Protein AF-A0A7R9KEH8-F1 (afdb_monomer_lite)

Radius of gyration: 72.9 Å; chains: 1; bounding box: 119×44×208 Å

Structure (mmCIF, N/CA/C/O backbone):
data_AF-A0A7R9KEH8-F1
#
_entry.id   AF-A0A7R9KEH8-F1
#
loop_
_atom_site.group_PDB
_atom_site.id
_atom_site.type_symbol
_atom_site.label_atom_id
_atom_site.label_alt_id
_atom_site.label_comp_id
_atom_site.label_asym_id
_atom_site.label_entity_id
_atom_site.label_seq_id
_atom_site.pdbx_PDB_ins_code
_atom_site.Cartn_x
_atom_site.Cartn_y
_atom_site.Cartn_z
_atom_site.occupancy
_atom_site.B_iso_or_equiv
_atom_site.auth_seq_id
_atom_site.auth_comp_id
_atom_site.auth_asym_id
_atom_site.auth_atom_id
_atom_site.pdbx_PDB_model_num
ATOM 1 N N . MET A 1 1 ? 4.387 29.003 -40.731 1.00 44.47 1 MET A N 1
ATOM 2 C CA . MET A 1 1 ? 5.560 28.738 -41.601 1.00 44.47 1 MET A CA 1
ATOM 3 C C . MET A 1 1 ? 6.906 29.057 -40.941 1.00 44.47 1 MET A C 1
ATOM 5 O O . MET A 1 1 ? 7.895 28.490 -41.376 1.00 44.47 1 MET A O 1
ATOM 9 N N . SER A 1 2 ? 6.964 29.874 -39.878 1.00 50.28 2 SER A N 1
ATOM 10 C CA . SER A 1 2 ? 8.230 30.236 -39.211 1.00 50.28 2 SER A CA 1
ATOM 11 C C . SER A 1 2 ? 8.848 29.124 -38.343 1.00 50.28 2 SER A C 1
ATOM 13 O O . SER A 1 2 ? 10.069 29.033 -38.265 1.00 50.28 2 SER A O 1
ATOM 15 N N . ASP A 1 3 ? 8.043 28.238 -37.743 1.00 49.81 3 ASP A N 1
ATOM 16 C CA . ASP A 1 3 ? 8.573 27.201 -36.834 1.00 49.81 3 ASP A CA 1
ATOM 17 C C . ASP A 1 3 ? 9.181 25.990 -37.553 1.00 49.81 3 ASP A C 1
ATOM 19 O O . ASP A 1 3 ? 10.083 25.348 -37.026 1.00 49.81 3 ASP A O 1
ATOM 23 N N . LYS A 1 4 ? 8.776 25.721 -38.804 1.00 48.00 4 LYS A N 1
ATOM 24 C CA . LYS A 1 4 ? 9.439 24.708 -39.648 1.00 48.00 4 LYS A CA 1
ATOM 25 C C . LYS A 1 4 ? 10.802 25.173 -40.174 1.00 48.00 4 LYS A C 1
ATOM 27 O O . LYS A 1 4 ? 11.625 24.328 -40.499 1.00 48.00 4 LYS A O 1
ATOM 32 N N . LEU A 1 5 ? 11.052 26.486 -40.231 1.00 44.12 5 LEU A N 1
ATOM 33 C CA . LEU A 1 5 ? 12.341 27.044 -40.659 1.00 44.12 5 LEU A CA 1
ATOM 34 C C . LEU A 1 5 ? 13.365 27.081 -39.509 1.00 44.12 5 LEU A C 1
ATOM 36 O O . LEU A 1 5 ? 14.556 26.917 -39.745 1.00 44.12 5 LEU A O 1
ATOM 40 N N . LYS A 1 6 ? 12.907 27.209 -38.254 1.00 46.56 6 LYS A N 1
ATOM 41 C CA . LYS A 1 6 ? 13.762 27.096 -37.056 1.00 46.56 6 LYS A CA 1
ATOM 42 C C . LYS A 1 6 ? 14.234 25.672 -36.758 1.00 46.56 6 LYS A C 1
ATOM 44 O O . LYS A 1 6 ? 15.232 25.510 -36.071 1.00 46.56 6 LYS A O 1
ATOM 49 N N . LEU A 1 7 ? 13.568 24.655 -37.304 1.00 47.41 7 LEU A N 1
ATOM 50 C CA . LEU A 1 7 ? 14.011 23.263 -37.192 1.00 47.41 7 LEU A CA 1
ATOM 51 C C . LEU A 1 7 ? 15.212 22.940 -38.108 1.00 47.41 7 LEU A C 1
ATOM 53 O O . LEU A 1 7 ? 15.803 21.874 -37.972 1.00 47.41 7 LEU A O 1
ATOM 57 N N . LEU A 1 8 ? 15.569 23.841 -39.038 1.00 47.72 8 LEU A N 1
ATOM 58 C CA . LEU A 1 8 ? 16.677 23.649 -39.983 1.00 47.72 8 LEU A CA 1
ATOM 59 C C . LEU A 1 8 ? 17.970 24.386 -39.606 1.00 47.72 8 LEU A C 1
ATOM 61 O O . LEU A 1 8 ? 19.007 24.107 -40.198 1.00 47.72 8 LEU A O 1
ATOM 65 N N . GLN A 1 9 ? 17.936 25.290 -38.624 1.00 51.53 9 GLN A N 1
ATOM 66 C CA . GLN A 1 9 ? 19.147 25.814 -37.990 1.00 51.53 9 GLN A CA 1
ATOM 67 C C . GLN A 1 9 ? 19.371 25.058 -36.685 1.00 51.53 9 GLN A C 1
ATOM 69 O O . GLN A 1 9 ? 19.174 25.578 -35.590 1.00 51.53 9 GLN A O 1
ATOM 74 N N . LEU A 1 10 ? 19.761 23.790 -36.814 1.00 57.22 10 LEU A N 1
ATOM 75 C CA . LEU A 1 10 ? 20.506 23.137 -35.747 1.00 57.22 10 LEU A CA 1
ATOM 76 C C . LEU A 1 10 ? 21.724 24.021 -35.470 1.00 57.22 10 LEU A C 1
ATOM 78 O O . LEU A 1 10 ? 22.546 24.213 -36.360 1.00 57.22 10 LEU A O 1
ATOM 82 N N . ASN A 1 11 ? 21.788 24.611 -34.276 1.00 72.88 11 ASN A N 1
ATOM 83 C CA . ASN A 1 11 ? 22.935 25.404 -33.848 1.00 72.88 11 ASN A CA 1
ATOM 84 C C . ASN A 1 11 ? 24.196 24.543 -34.042 1.00 72.88 11 ASN A C 1
ATOM 86 O O . ASN A 1 11 ? 24.169 23.365 -33.675 1.00 72.88 11 ASN A O 1
ATOM 90 N N . ASP A 1 12 ? 25.265 25.077 -34.633 1.00 72.38 12 ASP A N 1
ATOM 91 C CA . ASP A 1 12 ? 26.455 24.281 -34.989 1.00 72.38 12 ASP A CA 1
ATOM 92 C C . ASP A 1 12 ? 27.022 23.518 -33.778 1.00 72.38 12 ASP A C 1
ATOM 94 O O . ASP A 1 12 ? 27.476 22.379 -33.903 1.00 72.38 12 ASP A O 1
ATOM 98 N N . ASP A 1 13 ? 26.872 24.081 -32.578 1.00 75.19 13 ASP A N 1
ATOM 99 C CA . ASP A 1 13 ? 27.212 23.451 -31.298 1.00 75.19 13 ASP A CA 1
ATOM 100 C C . ASP A 1 13 ? 26.400 22.180 -31.009 1.00 75.19 13 ASP A C 1
ATOM 102 O O . ASP A 1 13 ? 26.905 21.203 -30.457 1.00 75.19 13 ASP A O 1
ATOM 106 N N . GLU A 1 14 ? 25.123 22.162 -31.383 1.00 76.62 14 GLU A N 1
ATOM 107 C CA . GLU A 1 14 ? 24.232 21.018 -31.216 1.00 76.62 14 GLU A CA 1
ATOM 108 C C . GLU A 1 14 ? 24.551 19.903 -32.217 1.00 76.62 14 GLU A C 1
ATOM 110 O O . GLU A 1 14 ? 24.418 18.716 -31.899 1.00 76.62 14 GLU A O 1
ATOM 115 N N . VAL A 1 15 ? 24.996 20.275 -33.420 1.00 72.50 15 VAL A N 1
ATOM 116 C CA . VAL A 1 15 ? 25.510 19.337 -34.426 1.00 72.50 15 VAL A CA 1
ATOM 117 C C . VAL A 1 15 ? 26.839 18.754 -33.957 1.00 72.50 15 VAL A C 1
ATOM 119 O O . VAL A 1 15 ? 27.012 17.535 -33.973 1.00 72.50 15 VAL A O 1
ATOM 122 N N . MET A 1 16 ? 27.749 19.600 -33.470 1.00 70.06 16 MET A N 1
ATOM 123 C CA . MET A 1 16 ? 29.051 19.196 -32.942 1.00 70.06 16 MET A CA 1
ATOM 124 C C . MET A 1 16 ? 28.902 18.280 -31.725 1.00 70.06 16 MET A C 1
ATOM 126 O O . MET A 1 16 ? 29.531 17.226 -31.665 1.00 70.06 16 MET A O 1
ATOM 130 N N . ARG A 1 17 ? 27.996 18.604 -30.798 1.00 74.06 17 ARG A N 1
ATOM 131 C CA . ARG A 1 17 ? 27.699 17.773 -29.626 1.00 74.06 17 ARG A CA 1
ATOM 132 C C . ARG A 1 17 ? 27.106 16.418 -30.010 1.00 74.06 17 ARG A C 1
ATOM 134 O O . ARG A 1 17 ? 27.513 15.407 -29.442 1.00 74.06 17 ARG A O 1
ATOM 141 N N . ARG A 1 18 ? 26.172 16.370 -30.972 1.00 71.38 18 ARG A N 1
ATOM 142 C CA . ARG A 1 18 ? 25.626 15.096 -31.482 1.00 71.38 18 ARG A CA 1
ATOM 143 C C . ARG A 1 18 ? 26.707 14.253 -32.166 1.00 71.38 18 ARG A C 1
ATOM 145 O O . ARG A 1 18 ? 26.769 13.058 -31.899 1.00 71.38 18 ARG A O 1
ATOM 152 N N . LYS A 1 19 ? 27.581 14.863 -32.978 1.00 68.69 19 LYS A N 1
ATOM 153 C CA . LYS A 1 19 ? 28.721 14.176 -33.614 1.00 68.69 19 LYS A CA 1
ATOM 154 C C . LYS A 1 19 ? 29.695 13.601 -32.581 1.00 68.69 19 LYS A C 1
ATOM 156 O O . LYS A 1 19 ? 30.078 12.441 -32.689 1.00 68.69 19 LYS A O 1
ATOM 161 N N . LEU A 1 20 ? 30.044 14.376 -31.555 1.00 70.62 20 LEU A N 1
ATOM 162 C CA . LEU A 1 20 ? 30.944 13.937 -30.486 1.00 70.62 20 LEU A CA 1
ATOM 163 C C . LEU A 1 20 ? 30.350 12.779 -29.663 1.00 70.62 20 LEU A C 1
ATOM 165 O O . LEU A 1 20 ? 31.059 11.846 -29.309 1.00 70.62 20 LEU A O 1
ATOM 169 N N . LEU A 1 21 ? 29.043 12.814 -29.382 1.00 68.56 21 LEU A N 1
ATOM 170 C CA . LEU A 1 21 ? 28.355 11.769 -28.613 1.00 68.56 21 LEU A CA 1
ATOM 171 C C . LEU A 1 21 ? 28.210 10.445 -29.373 1.00 68.56 21 LEU A C 1
ATOM 173 O O . LEU A 1 21 ? 28.230 9.390 -28.745 1.00 68.56 21 LEU A O 1
ATOM 177 N N . LEU A 1 22 ? 28.041 10.494 -30.697 1.00 66.94 22 LEU A N 1
ATOM 178 C CA . LEU A 1 22 ? 27.916 9.296 -31.532 1.00 66.94 22 LEU A CA 1
ATOM 179 C C . LEU A 1 22 ? 29.270 8.620 -31.784 1.00 66.94 22 LEU A C 1
ATOM 181 O O . LEU A 1 22 ? 29.356 7.397 -31.725 1.00 66.94 22 LEU A O 1
ATOM 185 N N . ASP A 1 23 ? 30.313 9.414 -32.041 1.00 63.94 23 ASP A N 1
ATOM 186 C CA . ASP A 1 23 ? 31.601 8.924 -32.555 1.00 63.94 23 ASP A CA 1
ATOM 187 C C . ASP A 1 23 ? 32.739 8.973 -31.510 1.00 63.94 23 ASP A C 1
ATOM 189 O O . ASP A 1 23 ? 33.862 8.550 -31.776 1.00 63.94 23 ASP A O 1
ATOM 193 N N . GLY A 1 24 ? 32.480 9.520 -30.314 1.00 63.53 24 GLY A N 1
ATOM 194 C CA . GLY A 1 24 ? 33.440 9.688 -29.211 1.00 63.53 24 GLY A CA 1
ATOM 195 C C . GLY A 1 24 ? 34.501 10.773 -29.448 1.00 63.53 24 GLY A C 1
ATOM 196 O O . GLY A 1 24 ? 34.779 11.559 -28.547 1.00 63.53 24 GLY A O 1
ATOM 197 N N . ASP A 1 25 ? 35.045 10.847 -30.667 1.00 59.75 25 ASP A N 1
ATOM 198 C CA . ASP A 1 25 ? 36.067 11.808 -31.122 1.00 59.75 25 ASP A CA 1
ATOM 199 C C . ASP A 1 25 ? 35.515 12.814 -32.162 1.00 59.75 25 ASP A C 1
ATOM 201 O O . ASP A 1 25 ? 36.213 13.704 -32.634 1.00 59.75 25 ASP A O 1
ATOM 205 N N . GLY A 1 26 ? 34.240 12.684 -32.561 1.00 59.22 26 GLY A N 1
ATOM 206 C CA . GLY A 1 26 ? 33.510 13.635 -33.421 1.00 59.22 26 GLY A CA 1
ATOM 207 C C . GLY A 1 26 ? 34.001 13.792 -34.871 1.00 59.22 26 GLY A C 1
ATOM 208 O O . GLY A 1 26 ? 33.363 14.511 -35.643 1.00 59.22 26 GLY A O 1
ATOM 209 N N . VAL A 1 27 ? 35.104 13.134 -35.247 1.00 60.22 27 VAL A N 1
ATOM 210 C CA . VAL A 1 27 ? 35.790 13.283 -36.546 1.00 60.22 27 VAL A CA 1
ATOM 211 C C . VAL A 1 27 ? 36.024 11.932 -37.249 1.00 60.22 27 VAL A C 1
ATOM 213 O O . VAL A 1 27 ? 36.478 11.915 -38.389 1.00 60.22 27 VAL A O 1
ATOM 216 N N . GLY A 1 28 ? 35.712 10.790 -36.629 1.00 73.56 28 GLY A N 1
ATOM 217 C CA . GLY A 1 28 ? 36.073 9.457 -37.134 1.00 73.56 28 GLY A CA 1
ATOM 218 C C . GLY A 1 28 ? 35.430 9.111 -38.478 1.00 73.56 28 GLY A C 1
ATOM 219 O O . GLY A 1 28 ? 36.130 8.845 -39.463 1.00 73.56 28 GLY A O 1
ATOM 220 N N . ASP A 1 29 ? 34.104 9.169 -38.537 1.00 75.75 29 ASP A N 1
ATOM 221 C CA . ASP A 1 29 ? 33.330 8.813 -39.726 1.00 75.75 29 ASP A CA 1
ATOM 222 C C . ASP A 1 29 ? 33.441 9.871 -40.839 1.00 75.75 29 ASP A C 1
ATOM 224 O O . ASP A 1 29 ? 33.606 9.524 -42.010 1.00 75.75 29 ASP A O 1
ATOM 228 N N . ASP A 1 30 ? 33.460 11.160 -40.484 1.00 79.75 30 ASP A N 1
ATOM 229 C CA . ASP A 1 30 ? 33.650 12.280 -41.424 1.00 79.75 30 ASP A CA 1
ATOM 230 C C . ASP A 1 30 ? 35.039 12.235 -42.088 1.00 79.75 30 ASP A C 1
ATOM 232 O O . ASP A 1 30 ? 35.187 12.382 -43.307 1.00 79.75 30 ASP A O 1
ATOM 236 N N . ARG A 1 31 ? 36.075 11.910 -41.304 1.00 82.31 31 ARG A N 1
ATOM 237 C CA . ARG A 1 31 ? 37.429 11.666 -41.808 1.00 82.31 31 ARG A CA 1
ATOM 238 C C . ARG A 1 31 ? 37.480 10.432 -42.699 1.00 82.31 31 ARG A C 1
ATOM 240 O O . ARG A 1 31 ? 38.138 10.487 -43.738 1.00 82.31 31 ARG A O 1
ATOM 247 N N . ARG A 1 32 ? 36.803 9.337 -42.332 1.00 83.38 32 ARG A N 1
ATOM 248 C CA . ARG A 1 32 ? 36.765 8.108 -43.144 1.00 83.38 32 ARG A CA 1
ATOM 249 C C . ARG A 1 32 ? 36.102 8.361 -44.499 1.00 83.38 32 ARG A C 1
ATOM 251 O O . ARG A 1 32 ? 36.676 7.987 -45.520 1.00 83.38 32 ARG A O 1
ATOM 258 N N . LEU A 1 33 ? 34.976 9.077 -44.525 1.00 85.88 33 LEU A N 1
ATOM 259 C CA . LEU A 1 33 ? 34.298 9.493 -45.758 1.00 85.88 33 LEU A CA 1
ATOM 260 C C . LEU A 1 33 ? 35.167 10.428 -46.606 1.00 85.88 33 LEU A C 1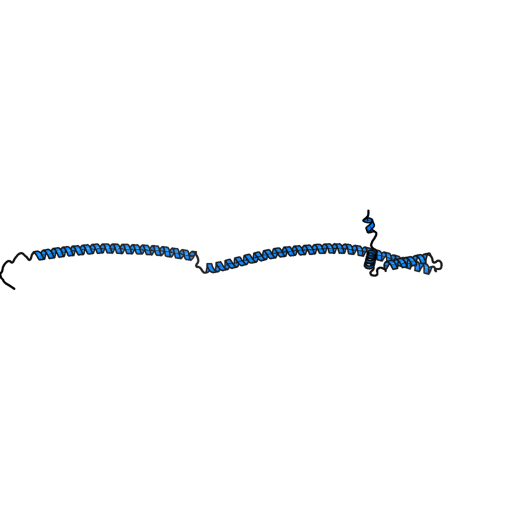
ATOM 262 O O . LEU A 1 33 ? 35.305 10.223 -47.810 1.00 85.88 33 LEU A O 1
ATOM 266 N N . THR A 1 34 ? 35.822 11.407 -45.979 1.00 88.31 34 THR A N 1
ATOM 267 C CA . THR A 1 34 ? 36.727 12.334 -46.674 1.00 88.31 34 THR A CA 1
ATOM 268 C C . THR A 1 34 ? 37.922 11.605 -47.299 1.00 88.31 34 THR A C 1
ATOM 270 O O . THR A 1 34 ? 38.336 11.928 -48.414 1.00 88.31 34 THR A O 1
ATOM 273 N N . ILE A 1 35 ? 38.489 10.613 -46.606 1.00 87.06 35 ILE A N 1
ATOM 274 C CA . ILE A 1 35 ? 39.591 9.789 -47.123 1.00 87.06 35 ILE A CA 1
ATOM 275 C C . ILE A 1 35 ? 39.110 8.902 -48.275 1.00 87.06 35 ILE A C 1
ATOM 277 O O . ILE A 1 35 ? 39.770 8.877 -49.314 1.00 87.06 35 ILE A O 1
ATOM 281 N N . GLY A 1 36 ? 37.965 8.229 -48.126 1.00 87.50 36 GLY A N 1
ATOM 282 C CA . GLY A 1 36 ? 37.380 7.399 -49.183 1.00 87.50 36 GLY A CA 1
ATOM 283 C C . GLY A 1 36 ? 37.078 8.203 -50.450 1.00 87.50 36 GLY A C 1
ATOM 284 O O . GLY A 1 36 ? 37.430 7.783 -51.549 1.00 87.50 36 GLY A O 1
ATOM 285 N N . LEU A 1 37 ? 36.539 9.417 -50.304 1.00 89.44 37 LEU A N 1
ATOM 286 C CA . LEU A 1 37 ? 36.261 10.319 -51.424 1.00 89.44 37 LEU A CA 1
ATOM 287 C C . LEU A 1 37 ? 37.544 10.776 -52.135 1.00 89.44 37 LEU A C 1
ATOM 289 O O . LEU A 1 37 ? 37.602 10.781 -53.363 1.00 89.44 37 LEU A O 1
ATOM 293 N N . LYS A 1 38 ? 38.609 11.094 -51.386 1.00 89.44 38 LYS A N 1
ATOM 294 C CA . LYS A 1 38 ? 39.926 11.408 -51.970 1.00 89.44 38 LYS A CA 1
ATOM 295 C C . LYS A 1 38 ? 40.537 10.209 -52.704 1.00 89.44 38 LYS A C 1
ATOM 297 O O . LYS A 1 38 ? 41.119 10.395 -53.769 1.00 89.44 38 LYS A O 1
ATOM 302 N N . GLN A 1 39 ? 40.409 8.999 -52.154 1.00 87.88 39 GLN A N 1
ATOM 303 C CA . GLN A 1 39 ? 40.883 7.763 -52.790 1.00 87.88 39 GLN A CA 1
ATOM 304 C C . GLN A 1 39 ? 40.114 7.460 -54.078 1.00 87.88 39 GLN A C 1
ATOM 306 O O . GLN A 1 39 ? 40.736 7.140 -55.086 1.00 87.88 39 GLN A O 1
ATOM 311 N N . PHE A 1 40 ? 38.794 7.643 -54.070 1.00 89.06 40 PHE A N 1
ATOM 312 C CA . PHE A 1 40 ? 37.946 7.489 -55.248 1.00 89.06 40 PHE A CA 1
ATOM 313 C C . PHE A 1 40 ? 38.309 8.481 -56.358 1.00 89.06 40 PHE A C 1
ATOM 315 O O . PHE A 1 40 ? 38.541 8.075 -57.492 1.00 89.06 40 PHE A O 1
ATOM 322 N N . ILE A 1 41 ? 38.439 9.772 -56.032 1.00 89.69 41 ILE A N 1
ATOM 323 C CA . ILE A 1 41 ? 38.845 10.797 -57.007 1.00 89.69 41 ILE A CA 1
ATOM 324 C C . ILE A 1 41 ? 40.224 10.474 -57.592 1.00 89.69 41 ILE A C 1
ATOM 326 O O . ILE A 1 41 ? 40.414 10.582 -58.800 1.00 89.69 41 ILE A O 1
ATOM 330 N N . LYS A 1 42 ? 41.179 10.046 -56.756 1.00 88.31 42 LYS A N 1
ATOM 331 C CA . LYS A 1 42 ? 42.511 9.643 -57.218 1.00 88.31 42 LYS A CA 1
ATOM 332 C C . LYS A 1 42 ? 42.433 8.448 -58.173 1.00 88.31 42 LYS A C 1
ATOM 334 O O . LYS A 1 42 ? 43.046 8.495 -59.231 1.00 88.31 42 LYS A O 1
ATOM 339 N N . TRP A 1 43 ? 41.662 7.419 -57.831 1.00 86.44 43 TRP A N 1
ATOM 340 C CA . TRP A 1 43 ? 41.476 6.236 -58.675 1.00 86.44 43 TRP A CA 1
ATOM 341 C C . TRP A 1 43 ? 40.867 6.580 -60.045 1.00 86.44 43 TRP A C 1
ATOM 343 O O . TRP A 1 43 ? 41.293 6.034 -61.054 1.00 86.44 43 TRP A O 1
ATOM 353 N N . CYS A 1 44 ? 39.944 7.547 -60.104 1.00 86.44 44 CYS A N 1
ATOM 354 C CA . CYS A 1 44 ? 39.343 8.012 -61.360 1.00 86.44 44 CYS A CA 1
ATOM 355 C C . CYS A 1 44 ? 40.276 8.862 -62.243 1.00 86.44 44 CYS A C 1
ATOM 357 O O . CYS A 1 44 ? 40.037 8.959 -63.441 1.00 86.44 44 CYS A O 1
ATOM 359 N N . LEU A 1 45 ? 41.276 9.531 -61.658 1.00 86.00 45 LEU A N 1
ATOM 360 C CA . LEU A 1 45 ? 42.135 10.507 -62.349 1.00 86.00 45 LEU A CA 1
ATOM 361 C C . LEU A 1 45 ? 43.556 9.996 -62.629 1.00 86.00 45 LEU A C 1
ATOM 363 O O . LEU A 1 45 ? 44.364 10.741 -63.180 1.00 86.00 45 LEU A O 1
ATOM 367 N N . THR A 1 46 ? 43.891 8.772 -62.216 1.00 79.50 46 THR A N 1
ATOM 368 C CA . THR A 1 46 ? 45.240 8.218 -62.393 1.00 79.50 46 THR A CA 1
ATOM 369 C C . THR A 1 46 ? 45.255 7.232 -63.561 1.00 79.50 46 THR A C 1
ATOM 371 O O . THR A 1 46 ? 44.751 6.117 -63.446 1.00 79.50 46 THR A O 1
ATOM 374 N N . ASP A 1 47 ? 45.857 7.636 -64.682 1.00 69.62 47 ASP A N 1
ATOM 375 C CA . ASP A 1 47 ? 45.923 6.819 -65.905 1.00 69.62 47 ASP A CA 1
ATOM 376 C C . ASP A 1 47 ? 47.139 5.870 -65.954 1.00 69.62 47 ASP A C 1
ATOM 378 O O . ASP A 1 47 ? 47.079 4.842 -66.635 1.00 69.62 47 ASP A O 1
ATOM 382 N N . ASP A 1 48 ? 48.188 6.151 -65.169 1.00 64.75 48 ASP A N 1
ATOM 383 C CA . ASP A 1 48 ? 49.497 5.467 -65.196 1.00 64.75 48 ASP A CA 1
ATOM 384 C C . ASP A 1 48 ? 49.652 4.298 -64.190 1.00 64.75 48 ASP A C 1
ATOM 386 O O . ASP A 1 48 ? 50.755 3.795 -63.982 1.00 64.75 48 ASP A O 1
ATOM 390 N N . GLU A 1 49 ? 48.572 3.834 -63.547 1.00 76.44 49 GLU A N 1
ATOM 391 C CA . GLU A 1 49 ? 48.636 2.693 -62.612 1.00 76.44 49 GLU A CA 1
ATOM 392 C C . GLU A 1 49 ? 48.662 1.343 -63.344 1.00 76.44 49 GLU A C 1
ATOM 394 O O . GLU A 1 49 ? 47.920 1.123 -64.318 1.00 76.44 49 GLU A O 1
ATOM 399 N N . THR A 1 50 ? 49.466 0.407 -62.821 1.00 82.19 50 THR A N 1
ATOM 400 C CA . THR A 1 50 ? 49.465 -0.984 -63.291 1.00 82.19 50 THR A CA 1
ATOM 401 C C . THR A 1 50 ? 48.090 -1.634 -63.052 1.00 82.19 50 THR A C 1
ATOM 403 O O . THR A 1 50 ? 47.359 -1.228 -62.142 1.00 82.19 50 THR A O 1
ATOM 406 N N . PRO A 1 51 ? 47.691 -2.643 -63.853 1.00 81.12 51 PRO A N 1
ATOM 407 C CA . PRO A 1 51 ? 46.387 -3.293 -63.702 1.00 81.12 51 PRO A CA 1
ATOM 408 C C . PRO A 1 51 ? 46.132 -3.833 -62.285 1.00 81.12 51 PRO A C 1
ATOM 410 O O . PRO A 1 51 ? 45.034 -3.667 -61.756 1.00 81.12 51 PRO A O 1
ATOM 413 N N . ASP A 1 52 ? 47.157 -4.403 -61.648 1.00 83.69 52 ASP A N 1
ATOM 414 C CA . ASP A 1 52 ? 47.064 -4.977 -60.301 1.00 83.69 52 ASP A CA 1
ATOM 415 C C . ASP A 1 52 ? 46.889 -3.896 -59.218 1.00 83.69 52 ASP A C 1
ATOM 417 O O . ASP A 1 52 ? 46.104 -4.062 -58.281 1.00 83.69 52 ASP A O 1
ATOM 421 N N . GLU A 1 53 ? 47.560 -2.748 -59.361 1.00 85.31 53 GLU A N 1
ATOM 422 C CA . GLU A 1 53 ? 47.419 -1.612 -58.439 1.00 85.31 53 GLU A CA 1
ATOM 423 C C . GLU A 1 53 ? 46.021 -0.990 -58.509 1.00 85.31 53 GLU A C 1
ATOM 425 O O . GLU A 1 53 ? 45.444 -0.663 -57.467 1.00 85.31 53 GLU A O 1
ATOM 430 N N . ARG A 1 54 ? 45.433 -0.897 -59.710 1.00 83.88 54 ARG A N 1
ATOM 431 C CA . ARG A 1 54 ? 44.060 -0.397 -59.876 1.00 83.88 54 ARG A CA 1
ATOM 432 C C . ARG A 1 54 ? 43.031 -1.290 -59.197 1.00 83.88 54 ARG A C 1
ATOM 434 O O . ARG A 1 54 ? 42.101 -0.763 -58.584 1.00 83.88 54 ARG A O 1
ATOM 441 N N . VAL A 1 55 ? 43.182 -2.614 -59.300 1.00 87.06 55 VAL A N 1
ATOM 4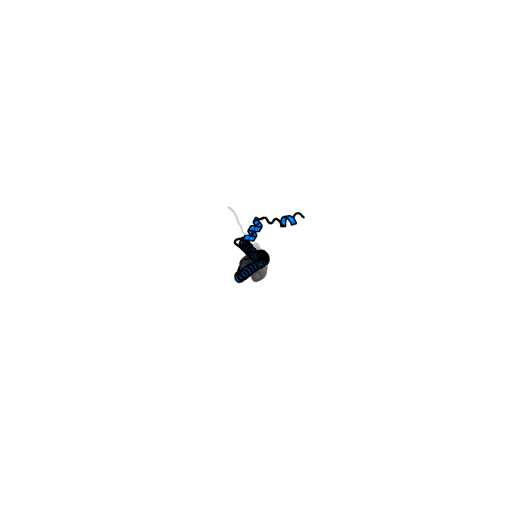42 C CA . VAL A 1 55 ? 42.290 -3.585 -58.641 1.00 87.06 55 VAL A CA 1
ATOM 443 C C . VAL A 1 55 ? 42.421 -3.477 -57.123 1.00 87.06 55 VAL A C 1
ATOM 445 O O . VAL A 1 55 ? 41.415 -3.344 -56.429 1.00 87.06 55 VAL A O 1
ATOM 448 N N . LEU A 1 56 ? 43.649 -3.415 -56.603 1.00 87.94 56 LEU A N 1
ATOM 449 C CA . LEU A 1 56 ? 43.892 -3.255 -55.169 1.00 87.94 56 LEU A CA 1
ATOM 450 C C . LEU A 1 56 ? 43.314 -1.937 -54.619 1.00 87.94 56 LEU A C 1
ATOM 452 O O . LEU A 1 56 ? 42.783 -1.894 -53.507 1.00 87.94 56 LEU A O 1
ATOM 456 N N . ASN A 1 57 ? 43.418 -0.842 -55.375 1.00 86.38 57 ASN A N 1
ATOM 457 C CA . ASN A 1 57 ? 42.844 0.450 -54.995 1.00 86.38 57 ASN A CA 1
ATOM 458 C C . ASN A 1 57 ? 41.308 0.424 -55.019 1.00 86.38 57 ASN A C 1
ATOM 460 O O . ASN A 1 57 ? 40.677 0.966 -54.110 1.00 86.38 57 ASN A O 1
ATOM 464 N N . TYR A 1 58 ? 40.711 -0.260 -55.997 1.00 88.81 58 TYR A N 1
ATOM 465 C CA . TYR A 1 58 ? 39.267 -0.477 -56.062 1.00 88.81 58 TYR A CA 1
ATOM 466 C C . TYR A 1 58 ? 38.746 -1.284 -54.859 1.00 88.81 58 TYR A C 1
ATOM 468 O O . TYR A 1 58 ? 37.784 -0.871 -54.209 1.00 88.81 58 TYR A O 1
ATOM 476 N N . GLU A 1 59 ? 39.417 -2.379 -54.489 1.00 90.31 59 GLU A N 1
ATOM 477 C CA . GLU A 1 59 ? 39.058 -3.179 -53.308 1.00 90.31 59 GLU A CA 1
ATOM 478 C C . GLU A 1 59 ? 39.148 -2.371 -52.006 1.00 90.31 59 GLU A C 1
ATOM 480 O O . GLU A 1 59 ? 38.275 -2.476 -51.141 1.00 90.31 59 GLU A O 1
ATOM 485 N N . LYS A 1 60 ? 40.164 -1.507 -51.872 1.00 89.06 60 LYS A N 1
ATOM 486 C CA . LYS A 1 60 ? 40.282 -0.592 -50.724 1.00 89.06 60 LYS A CA 1
ATOM 487 C C . LYS A 1 60 ? 39.108 0.381 -50.650 1.00 89.06 60 LYS A C 1
ATOM 489 O O . LYS A 1 60 ? 38.563 0.575 -49.564 1.00 89.06 60 LYS A O 1
ATOM 494 N N . ILE A 1 61 ? 38.691 0.960 -51.778 1.00 89.38 61 ILE A N 1
ATOM 495 C CA . ILE A 1 61 ? 37.524 1.853 -51.829 1.00 89.38 61 ILE A CA 1
ATOM 496 C C . ILE A 1 61 ? 36.266 1.092 -51.392 1.00 89.38 61 ILE A C 1
ATOM 498 O O . ILE A 1 61 ? 35.541 1.567 -50.514 1.00 89.38 61 ILE A O 1
ATOM 502 N N . LEU A 1 62 ? 36.047 -0.117 -51.915 1.00 91.25 62 LEU A N 1
ATOM 503 C CA . LEU A 1 62 ? 34.901 -0.952 -51.548 1.00 91.25 62 LEU A CA 1
ATOM 504 C C . LEU A 1 62 ? 34.888 -1.305 -50.051 1.00 91.25 62 LEU A C 1
ATOM 506 O O . LEU A 1 62 ? 33.840 -1.250 -49.401 1.00 91.25 62 LEU A O 1
ATOM 510 N N . LEU A 1 63 ? 36.056 -1.606 -49.478 1.00 90.38 63 LEU A N 1
ATOM 511 C CA . LEU A 1 63 ? 36.199 -1.871 -48.049 1.00 90.38 63 LEU A CA 1
ATOM 512 C C . LEU A 1 63 ? 35.857 -0.635 -47.207 1.00 90.38 63 LEU A C 1
ATOM 514 O O . LEU A 1 63 ? 35.132 -0.751 -46.219 1.00 90.38 63 LEU A O 1
ATOM 518 N N . THR A 1 64 ? 36.340 0.551 -47.596 1.00 87.81 64 THR A N 1
ATOM 519 C CA . THR A 1 64 ? 36.015 1.795 -46.875 1.00 87.81 64 THR A CA 1
ATOM 520 C C . THR A 1 64 ? 34.524 2.123 -46.932 1.00 87.81 64 THR A C 1
ATOM 522 O O . THR A 1 64 ? 33.962 2.541 -45.920 1.00 87.81 64 THR A O 1
ATOM 525 N N . LEU A 1 65 ? 33.864 1.870 -48.068 1.00 88.88 65 LEU A N 1
ATOM 526 C CA . LEU A 1 65 ? 32.419 2.037 -48.213 1.00 88.88 65 LEU A CA 1
ATOM 527 C C . LEU A 1 65 ? 31.653 1.071 -47.298 1.00 88.88 65 LEU A C 1
ATOM 529 O O . LEU A 1 65 ? 30.804 1.510 -46.526 1.00 88.88 65 LEU A O 1
ATOM 533 N N . SER A 1 66 ? 32.035 -0.210 -47.294 1.00 90.81 66 SER A N 1
ATOM 534 C CA . SER A 1 66 ? 31.423 -1.238 -46.437 1.00 90.81 66 SER A CA 1
ATOM 535 C C . SER A 1 66 ? 31.543 -0.896 -44.943 1.00 90.81 66 SER A C 1
ATOM 537 O O . SER A 1 66 ? 30.615 -1.099 -44.161 1.00 90.81 66 SER A O 1
ATOM 539 N N . GLN A 1 67 ? 32.679 -0.329 -44.522 1.00 87.56 67 GLN A N 1
ATOM 540 C CA . GLN A 1 67 ? 32.873 0.141 -43.145 1.00 87.56 67 GLN A CA 1
ATOM 541 C C . GLN A 1 67 ? 31.968 1.332 -42.799 1.00 87.56 67 GLN A C 1
ATOM 543 O O . GLN A 1 67 ? 31.463 1.413 -41.678 1.00 87.56 67 GLN A O 1
ATOM 548 N N . CYS A 1 68 ? 31.742 2.249 -43.745 1.00 87.19 68 CYS A N 1
ATOM 549 C CA . CYS A 1 68 ? 30.806 3.360 -43.566 1.00 87.19 68 CYS A CA 1
ATOM 550 C C . CYS A 1 68 ? 29.356 2.883 -43.439 1.00 87.19 68 CYS A C 1
ATOM 552 O O . CYS A 1 68 ? 28.657 3.330 -42.530 1.00 87.19 68 CYS A O 1
ATOM 554 N N . GLU A 1 69 ? 28.927 1.941 -44.278 1.00 89.25 69 GLU A N 1
ATOM 555 C CA . GLU A 1 69 ? 27.591 1.335 -44.200 1.00 89.25 69 GLU A CA 1
ATOM 556 C C . GLU A 1 69 ? 27.360 0.628 -42.857 1.00 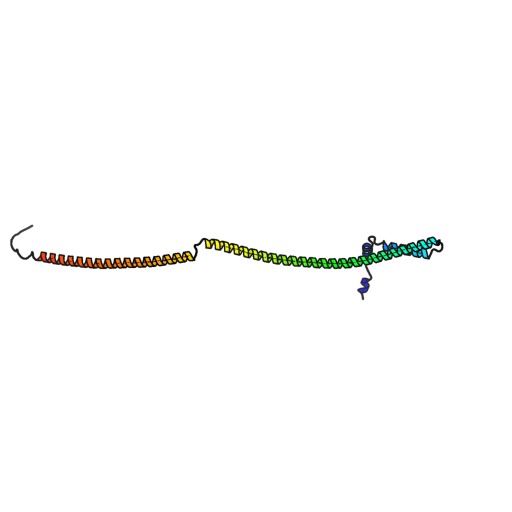89.25 69 GLU A C 1
ATOM 558 O O . GLU A 1 69 ? 26.312 0.793 -42.222 1.00 89.25 69 GLU A O 1
ATOM 563 N N . LEU A 1 70 ? 28.367 -0.104 -42.371 1.00 89.44 70 LEU A N 1
ATOM 564 C CA . LEU A 1 70 ? 28.306 -0.758 -41.067 1.00 89.44 70 LEU A CA 1
ATOM 565 C C . LEU A 1 70 ? 28.186 0.254 -39.918 1.00 89.44 70 LEU A C 1
ATOM 567 O O . LEU A 1 70 ? 27.367 0.061 -39.017 1.00 89.44 70 LEU A O 1
ATOM 571 N N . SER A 1 71 ? 28.973 1.335 -39.943 1.00 86.00 71 SER A N 1
ATOM 572 C CA . SER A 1 71 ? 28.910 2.387 -38.915 1.00 86.00 71 SER A CA 1
AT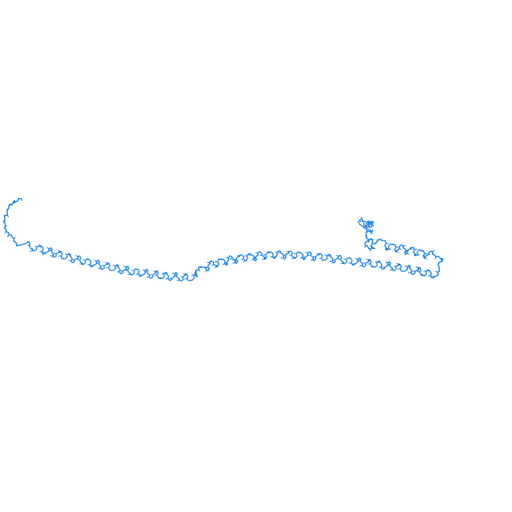OM 573 C C . SER A 1 71 ? 27.546 3.083 -38.888 1.00 86.00 71 SER A C 1
ATOM 575 O O . SER A 1 71 ? 26.967 3.303 -37.819 1.00 86.00 71 SER A O 1
ATOM 577 N N . MET A 1 72 ? 26.978 3.351 -40.068 1.00 85.62 72 MET A N 1
ATOM 578 C CA . MET A 1 72 ? 25.642 3.929 -40.201 1.00 85.62 72 MET A CA 1
ATOM 579 C C . MET A 1 72 ? 24.573 3.003 -39.609 1.00 85.62 72 MET A C 1
ATOM 581 O O . MET A 1 72 ? 23.785 3.431 -38.766 1.00 85.62 72 MET A O 1
ATOM 585 N N . THR A 1 73 ? 24.605 1.718 -39.969 1.00 91.44 73 THR A N 1
ATOM 586 C CA . THR A 1 73 ? 23.661 0.710 -39.458 1.00 91.44 73 THR A CA 1
ATOM 587 C C . THR A 1 73 ? 23.772 0.553 -37.937 1.00 91.44 73 THR A C 1
ATOM 589 O O . THR A 1 73 ? 22.769 0.479 -37.226 1.00 91.44 73 THR A O 1
ATOM 592 N N . LYS A 1 74 ? 24.998 0.560 -37.398 1.00 89.75 74 LYS A N 1
ATOM 593 C CA . LYS A 1 74 ? 25.246 0.526 -35.950 1.00 89.75 74 LYS A CA 1
ATOM 594 C C . LYS A 1 74 ? 24.648 1.747 -35.249 1.00 89.75 74 LYS A C 1
ATOM 596 O O . LYS A 1 74 ? 24.062 1.605 -34.174 1.00 89.75 74 LYS A O 1
ATOM 601 N N . SER A 1 75 ? 24.788 2.932 -35.837 1.00 86.38 75 SER A N 1
ATOM 602 C CA . SER A 1 75 ? 24.249 4.177 -35.283 1.00 86.38 75 SER A CA 1
ATOM 603 C C . SER A 1 75 ? 22.720 4.164 -35.257 1.00 86.38 75 SER A C 1
ATOM 605 O O . SER A 1 75 ? 22.122 4.510 -34.239 1.00 86.38 75 SER A O 1
ATOM 607 N N . GLU A 1 76 ? 22.085 3.681 -36.326 1.00 90.31 76 GLU A N 1
ATOM 608 C CA . GLU A 1 76 ? 20.630 3.508 -36.395 1.00 90.31 76 GLU A CA 1
ATOM 609 C C . GLU A 1 76 ? 20.119 2.543 -35.315 1.00 90.31 76 GLU A C 1
ATOM 611 O O . GLU A 1 76 ? 19.202 2.872 -34.556 1.00 90.31 76 GLU A O 1
ATOM 616 N N . GLN A 1 77 ? 20.752 1.374 -35.183 1.00 93.19 77 GLN A N 1
ATOM 617 C CA . GLN A 1 77 ? 20.367 0.387 -34.175 1.00 93.19 77 GLN A CA 1
ATOM 618 C C . GLN A 1 77 ? 20.568 0.920 -32.749 1.00 93.19 77 GLN A C 1
ATOM 620 O O . GLN A 1 77 ? 19.741 0.675 -31.868 1.00 93.19 77 GLN A O 1
ATOM 625 N N . THR A 1 78 ? 21.642 1.680 -32.526 1.00 90.44 78 THR A N 1
ATOM 626 C CA . THR A 1 78 ? 21.921 2.333 -31.241 1.00 90.44 78 THR A CA 1
ATOM 627 C C . THR A 1 78 ? 20.839 3.356 -30.907 1.00 90.44 78 THR A C 1
ATOM 629 O O . THR A 1 78 ? 20.344 3.376 -29.783 1.00 90.44 78 THR A O 1
ATOM 632 N N . LEU A 1 79 ? 20.412 4.162 -31.883 1.00 90.81 79 LEU A N 1
ATOM 633 C CA . LEU A 1 79 ? 19.329 5.128 -31.704 1.00 90.81 79 LEU A CA 1
ATOM 634 C C . LEU A 1 79 ? 18.019 4.423 -31.341 1.00 90.81 79 LEU A C 1
ATOM 636 O O . LEU A 1 79 ? 17.363 4.814 -30.376 1.00 90.81 79 LEU A O 1
ATOM 640 N N . ARG A 1 80 ? 17.677 3.342 -32.051 1.00 95.44 80 ARG A N 1
ATOM 641 C CA . ARG A 1 80 ? 16.491 2.530 -31.748 1.00 95.44 80 ARG A CA 1
ATOM 642 C C . ARG A 1 80 ? 16.534 1.962 -30.329 1.00 95.44 80 ARG A C 1
ATOM 644 O O . ARG A 1 80 ? 15.537 2.046 -29.615 1.00 95.44 80 ARG A O 1
ATOM 651 N N . MET A 1 81 ? 17.677 1.413 -29.919 1.00 95.44 81 MET A N 1
ATOM 652 C CA . MET A 1 81 ? 17.892 0.910 -28.560 1.00 95.44 81 MET A CA 1
ATOM 653 C C . MET A 1 81 ? 17.719 2.028 -27.522 1.00 95.44 81 MET A C 1
ATOM 655 O O . MET A 1 81 ? 16.999 1.838 -26.549 1.00 95.44 81 MET A O 1
ATOM 659 N N . ILE A 1 82 ? 18.306 3.210 -27.742 1.00 93.56 82 ILE A N 1
ATOM 660 C CA . ILE A 1 82 ? 18.168 4.360 -26.833 1.00 93.56 82 ILE A CA 1
ATOM 661 C C . ILE A 1 82 ? 16.702 4.779 -26.690 1.00 93.56 82 ILE A C 1
ATOM 663 O O . ILE A 1 82 ? 16.257 5.039 -25.575 1.00 93.56 82 ILE A O 1
ATOM 667 N N . SER A 1 83 ? 15.935 4.826 -27.782 1.00 95.81 83 SER A N 1
ATOM 668 C CA . SER A 1 83 ? 14.506 5.157 -27.715 1.00 95.81 83 SER A CA 1
ATOM 669 C C . SER A 1 83 ? 13.713 4.146 -26.883 1.00 95.81 83 SER A C 1
ATOM 671 O O . SER A 1 83 ? 12.880 4.546 -26.074 1.00 95.81 83 SER A O 1
ATOM 673 N N . GLN A 1 84 ? 13.998 2.850 -27.039 1.00 97.00 84 GLN A N 1
ATOM 674 C CA . GLN A 1 84 ? 13.360 1.794 -26.245 1.00 97.00 84 GLN A CA 1
ATOM 675 C C . GLN A 1 84 ? 13.749 1.874 -24.765 1.00 97.00 84 GLN A C 1
ATOM 677 O O . GLN A 1 84 ? 12.893 1.751 -23.891 1.00 97.00 84 GLN A O 1
ATOM 682 N N . GLU A 1 85 ? 15.025 2.126 -24.474 1.00 96.44 85 GLU A N 1
ATOM 683 C CA . GLU A 1 85 ? 15.505 2.320 -23.107 1.00 96.44 85 GLU A CA 1
ATOM 684 C C . GLU A 1 85 ? 14.857 3.546 -22.456 1.00 96.44 85 GLU A C 1
ATOM 686 O O . GLU A 1 85 ? 14.407 3.461 -21.317 1.00 96.44 85 GLU A O 1
ATOM 691 N N . MET A 1 86 ? 14.722 4.667 -23.174 1.00 96.62 86 MET A N 1
ATOM 692 C CA . MET A 1 86 ? 14.024 5.853 -22.661 1.00 96.62 86 MET A CA 1
ATOM 693 C C . MET A 1 86 ? 12.580 5.543 -22.253 1.00 96.62 86 MET A C 1
ATOM 695 O O . MET A 1 86 ? 12.164 5.924 -21.158 1.00 96.62 86 MET A O 1
ATOM 699 N N . GLU A 1 87 ? 11.834 4.814 -23.086 1.00 97.25 87 GLU A N 1
ATOM 700 C CA . GLU A 1 87 ? 10.466 4.395 -22.762 1.00 97.25 87 GLU A CA 1
ATOM 701 C C . GLU A 1 87 ? 10.433 3.465 -21.538 1.00 97.25 87 GLU A C 1
ATOM 703 O O . GLU A 1 87 ? 9.582 3.599 -20.651 1.00 97.25 87 GLU A O 1
ATOM 708 N N . ASN A 1 88 ? 11.386 2.535 -21.446 1.00 97.94 88 ASN A N 1
ATOM 709 C CA . ASN A 1 88 ? 11.505 1.637 -20.304 1.00 97.94 88 ASN A CA 1
ATOM 710 C C . ASN A 1 88 ? 11.790 2.405 -19.002 1.00 97.94 88 ASN A C 1
ATOM 712 O O . ASN A 1 88 ? 11.128 2.162 -17.990 1.00 97.94 88 ASN A O 1
ATOM 716 N N . TYR A 1 89 ? 12.710 3.375 -19.030 1.00 97.94 89 TYR A N 1
ATOM 717 C CA . TYR A 1 89 ? 12.990 4.235 -17.881 1.00 97.94 89 TYR A CA 1
ATOM 718 C C . TYR A 1 89 ? 11.769 5.063 -17.485 1.00 97.94 89 TYR A C 1
ATOM 720 O O . TYR A 1 89 ? 11.446 5.122 -16.300 1.00 97.94 89 TYR A O 1
ATOM 728 N N . GLU A 1 90 ? 11.037 5.643 -18.437 1.00 97.38 90 GLU A N 1
ATOM 729 C CA . GLU A 1 90 ? 9.813 6.395 -18.138 1.00 97.38 90 GLU A CA 1
ATOM 730 C C . GLU A 1 90 ? 8.759 5.510 -17.448 1.00 97.38 90 GLU A C 1
ATOM 732 O O . GLU A 1 90 ? 8.151 5.894 -16.443 1.00 97.38 90 GLU A O 1
ATOM 737 N N . ASN A 1 91 ? 8.580 4.284 -17.940 1.00 97.69 91 ASN A N 1
ATOM 738 C CA . ASN A 1 91 ? 7.684 3.307 -17.331 1.00 97.69 91 ASN A CA 1
ATOM 739 C C . ASN A 1 91 ? 8.158 2.870 -15.938 1.00 97.69 91 ASN A C 1
ATOM 741 O O . ASN A 1 91 ? 7.334 2.666 -15.041 1.00 97.69 91 ASN A O 1
ATOM 745 N N . LEU A 1 92 ? 9.469 2.731 -15.734 1.00 97.94 92 LEU A N 1
ATOM 746 C CA . LEU A 1 92 ? 10.052 2.416 -14.435 1.00 97.94 92 LEU A CA 1
ATOM 747 C C . LEU A 1 92 ? 9.814 3.548 -13.429 1.00 97.94 92 LEU A C 1
ATOM 749 O O . LEU A 1 92 ? 9.375 3.267 -12.315 1.00 97.94 92 LEU A O 1
ATOM 753 N N . TYR A 1 93 ? 10.006 4.808 -13.831 1.00 98.00 93 TYR A N 1
ATOM 754 C CA . TYR A 1 93 ? 9.699 5.972 -12.996 1.00 98.00 93 TYR A CA 1
ATOM 755 C C . TYR A 1 93 ? 8.233 5.976 -12.560 1.00 98.00 93 TYR A C 1
ATOM 757 O O . TYR A 1 93 ? 7.953 6.014 -11.363 1.00 98.00 93 TYR A O 1
ATOM 765 N N . LYS A 1 94 ? 7.294 5.789 -13.497 1.00 97.94 94 LYS A N 1
ATOM 766 C CA . LYS A 1 94 ? 5.856 5.705 -13.178 1.00 97.94 94 LYS A CA 1
ATOM 767 C C . LYS A 1 94 ? 5.534 4.575 -12.194 1.00 97.94 94 LYS A C 1
ATOM 769 O O . LYS A 1 94 ? 4.686 4.738 -11.315 1.00 97.94 94 LYS A O 1
ATOM 774 N N . LYS A 1 95 ? 6.195 3.417 -12.319 1.00 98.12 95 LYS A N 1
ATOM 775 C CA . LYS A 1 95 ? 6.025 2.288 -11.386 1.00 98.12 95 LYS A CA 1
ATOM 776 C C . LYS A 1 95 ? 6.558 2.612 -9.992 1.00 98.12 95 LYS A C 1
ATOM 778 O O . LYS A 1 95 ? 5.896 2.277 -9.010 1.00 98.12 95 LYS A O 1
ATOM 783 N N . ILE A 1 96 ? 7.725 3.248 -9.908 1.00 97.94 96 ILE A N 1
ATOM 784 C CA . ILE A 1 96 ? 8.327 3.664 -8.638 1.00 97.94 96 ILE A CA 1
ATOM 785 C C . ILE A 1 96 ? 7.428 4.692 -7.949 1.00 97.94 96 ILE A C 1
ATOM 787 O O . ILE A 1 96 ? 7.077 4.488 -6.788 1.00 97.94 96 ILE A O 1
ATOM 791 N N . ASP A 1 97 ? 6.971 5.719 -8.666 1.00 97.81 97 ASP A N 1
ATOM 792 C CA . ASP A 1 97 ? 6.071 6.740 -8.121 1.00 97.81 97 ASP A CA 1
ATOM 793 C C . ASP A 1 97 ? 4.781 6.121 -7.585 1.00 97.81 97 ASP A C 1
ATOM 795 O O . ASP A 1 97 ? 4.385 6.374 -6.445 1.00 97.81 97 ASP A O 1
ATOM 799 N N . LYS A 1 98 ? 4.164 5.218 -8.357 1.00 98.06 98 LYS A N 1
ATOM 800 C CA . LYS A 1 98 ? 2.981 4.487 -7.898 1.00 98.06 98 LYS A CA 1
ATOM 801 C C . LYS A 1 98 ? 3.272 3.690 -6.624 1.00 98.06 98 LYS A C 1
ATOM 803 O O . LYS A 1 98 ? 2.531 3.805 -5.651 1.00 98.06 98 LYS A O 1
ATOM 808 N N . SER A 1 99 ? 4.378 2.948 -6.584 1.00 98.25 99 SER A N 1
ATOM 809 C CA . SER A 1 99 ? 4.782 2.190 -5.395 1.00 98.25 99 SER A CA 1
ATOM 810 C C . SER A 1 99 ? 5.015 3.085 -4.174 1.00 98.25 99 SER A C 1
ATOM 812 O O . SER A 1 99 ? 4.688 2.686 -3.054 1.00 98.25 99 SER A O 1
ATOM 814 N N . ILE A 1 100 ? 5.570 4.286 -4.362 1.00 97.88 100 ILE A N 1
ATOM 815 C CA . ILE A 1 100 ? 5.752 5.267 -3.287 1.00 97.88 100 ILE A CA 1
ATOM 816 C C . ILE A 1 100 ? 4.387 5.717 -2.765 1.00 97.88 100 ILE A C 1
ATOM 818 O O . ILE A 1 100 ? 4.162 5.672 -1.554 1.00 97.88 100 ILE A O 1
ATOM 822 N N . THR A 1 101 ? 3.457 6.080 -3.653 1.00 97.88 101 THR A N 1
ATOM 823 C CA . THR A 1 101 ? 2.104 6.495 -3.247 1.00 97.88 101 THR A CA 1
ATOM 824 C C . THR A 1 101 ? 1.348 5.378 -2.522 1.00 97.88 101 THR A C 1
ATOM 826 O O . THR A 1 101 ? 0.757 5.619 -1.469 1.00 97.88 101 THR A O 1
ATOM 829 N N . ASP A 1 102 ? 1.449 4.134 -2.997 1.00 98.06 102 ASP A N 1
ATOM 830 C CA . ASP A 1 102 ? 0.834 2.970 -2.355 1.00 98.06 102 ASP A CA 1
ATOM 831 C C . ASP A 1 102 ? 1.433 2.719 -0.960 1.00 98.06 102 ASP A C 1
ATOM 833 O O . ASP A 1 102 ? 0.715 2.408 -0.005 1.00 98.06 102 ASP A O 1
ATOM 837 N N . CYS A 1 103 ? 2.752 2.874 -0.810 1.00 98.06 103 CYS A N 1
ATOM 838 C CA . CYS A 1 103 ? 3.433 2.740 0.476 1.00 98.06 103 CYS A C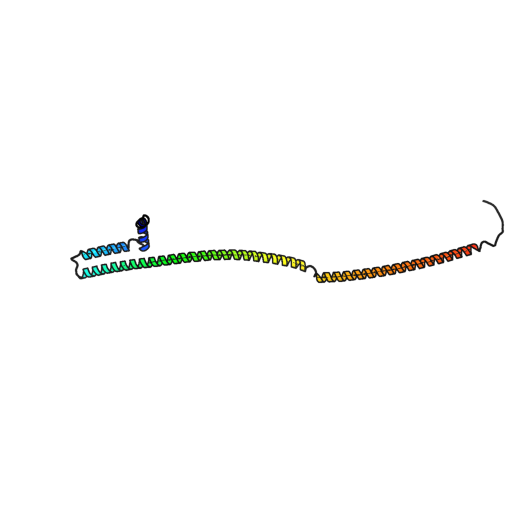A 1
ATOM 839 C C . CYS A 1 103 ? 3.001 3.835 1.463 1.00 98.06 103 CYS A C 1
ATOM 841 O O . CYS A 1 103 ? 2.707 3.544 2.623 1.00 98.06 103 CYS A O 1
ATOM 843 N N . GLN A 1 104 ? 2.880 5.081 0.998 1.00 98.06 104 GLN A N 1
ATOM 844 C CA . GLN A 1 104 ? 2.376 6.192 1.806 1.00 98.06 104 GLN A CA 1
ATOM 845 C C . GLN A 1 104 ? 0.939 5.943 2.282 1.00 98.06 104 GLN A C 1
ATOM 847 O O . GLN A 1 104 ? 0.641 6.138 3.461 1.00 98.06 104 GLN A O 1
ATOM 852 N N . GLN A 1 105 ? 0.060 5.442 1.411 1.00 97.88 105 GLN A N 1
ATOM 853 C CA . GLN A 1 105 ? -1.307 5.081 1.795 1.00 97.88 105 GLN A CA 1
ATOM 854 C C . GLN A 1 105 ? -1.336 3.950 2.831 1.00 97.88 105 GLN A C 1
ATOM 856 O O . GLN A 1 105 ? -2.072 4.032 3.816 1.00 97.88 105 GLN A O 1
ATOM 861 N N . LYS A 1 106 ? -0.515 2.907 2.652 1.00 98.06 106 LYS A N 1
ATOM 862 C CA . LYS A 1 106 ? -0.376 1.821 3.637 1.00 98.06 106 LYS A CA 1
ATOM 863 C C . LYS A 1 106 ? 0.136 2.334 4.981 1.00 98.06 106 LYS A C 1
ATOM 865 O O . LYS A 1 106 ? -0.349 1.894 6.019 1.00 98.06 106 LYS A O 1
ATOM 870 N N . LEU A 1 107 ? 1.071 3.284 4.976 1.00 97.81 107 LEU A N 1
ATOM 871 C CA . LEU A 1 107 ? 1.584 3.903 6.195 1.00 97.81 107 LEU A CA 1
ATOM 872 C C . LEU A 1 107 ? 0.491 4.667 6.949 1.00 97.81 107 LEU A C 1
ATOM 874 O O . LEU A 1 107 ? 0.417 4.560 8.171 1.00 97.81 107 LEU A O 1
ATOM 878 N N . ILE A 1 108 ? -0.353 5.422 6.240 1.00 98.00 108 ILE A N 1
ATOM 879 C CA . ILE A 1 108 ? -1.475 6.150 6.850 1.00 98.00 108 ILE A CA 1
ATOM 880 C C . ILE A 1 108 ? -2.449 5.163 7.503 1.00 98.00 108 ILE A C 1
ATOM 882 O O . ILE A 1 108 ? -2.722 5.294 8.693 1.00 98.00 108 ILE A O 1
ATOM 886 N N . LYS A 1 109 ? -2.867 4.117 6.779 1.00 97.88 109 LYS A N 1
ATOM 887 C CA . LYS A 1 109 ? -3.752 3.071 7.324 1.00 97.88 109 LYS A CA 1
ATOM 888 C C . LYS A 1 109 ? -3.157 2.389 8.556 1.00 97.88 109 LYS A C 1
ATOM 890 O O . LYS A 1 109 ? -3.813 2.275 9.582 1.00 97.88 109 LYS A O 1
ATOM 895 N N . CYS A 1 110 ? -1.880 2.014 8.495 1.00 97.94 110 CYS A N 1
ATOM 896 C CA . CYS A 1 110 ? -1.191 1.376 9.615 1.00 97.94 110 CYS A CA 1
ATOM 897 C C . CYS A 1 110 ? -1.102 2.303 10.846 1.00 97.94 110 CYS A C 1
ATOM 899 O O . CYS A 1 110 ? -1.226 1.851 11.983 1.00 97.94 110 CYS A O 1
ATOM 901 N N . LYS A 1 111 ? -0.946 3.622 10.647 1.00 98.12 111 LYS A N 1
ATOM 902 C CA . LYS A 1 111 ? -1.004 4.604 11.744 1.00 98.12 111 LYS A CA 1
ATOM 903 C C . LYS A 1 111 ? -2.395 4.686 12.377 1.00 98.12 111 LYS A C 1
ATOM 905 O O . LYS A 1 111 ? -2.480 4.763 13.602 1.00 98.12 111 LYS A O 1
ATOM 910 N N . GLU A 1 112 ? -3.454 4.673 11.573 1.00 97.88 112 GLU A N 1
ATOM 911 C CA . GLU A 1 112 ? -4.842 4.679 12.056 1.00 97.88 112 GLU A CA 1
ATOM 912 C C . GLU A 1 112 ? -5.157 3.407 12.852 1.00 97.88 112 GLU A C 1
ATOM 914 O O . GLU A 1 112 ? -5.611 3.489 13.994 1.00 97.88 112 GLU A O 1
ATOM 919 N N . GLU A 1 113 ? -4.814 2.240 12.307 1.00 97.50 113 GLU A N 1
ATOM 920 C CA . GLU A 1 113 ? -4.964 0.945 12.980 1.00 97.50 113 GLU A CA 1
ATOM 921 C C . GLU A 1 113 ? -4.183 0.897 14.300 1.00 97.50 113 GLU A C 1
ATOM 923 O O . GLU A 1 113 ? -4.692 0.422 15.316 1.00 97.50 113 GLU A O 1
ATOM 928 N N . LEU A 1 114 ? -2.965 1.449 14.329 1.00 97.56 114 LEU A N 1
ATOM 929 C CA . LEU A 1 114 ? -2.166 1.539 15.549 1.00 97.56 114 LEU A CA 1
ATOM 930 C C . LEU A 1 114 ? -2.824 2.434 16.607 1.00 97.56 114 LEU A C 1
ATOM 932 O O . LEU A 1 114 ? -2.776 2.112 17.797 1.00 97.56 114 LEU A O 1
ATOM 936 N N . MET A 1 115 ? -3.404 3.568 16.205 1.00 97.50 115 MET A N 1
ATOM 937 C CA . MET A 1 115 ? -4.129 4.446 17.129 1.00 97.50 115 MET A CA 1
ATOM 938 C C . MET A 1 115 ? -5.353 3.741 17.711 1.00 97.50 115 MET A C 1
ATOM 940 O O . MET A 1 115 ? -5.569 3.795 18.924 1.00 97.50 115 MET A O 1
ATOM 944 N N . GLU A 1 116 ? -6.100 3.021 16.877 1.00 97.44 116 GLU A N 1
ATOM 945 C CA . GLU A 1 116 ? -7.259 2.252 17.319 1.00 97.44 116 GLU A CA 1
ATOM 946 C C . GLU A 1 116 ? -6.856 1.125 18.276 1.00 97.44 116 GLU A C 1
ATOM 948 O O . GLU A 1 116 ? -7.409 1.003 19.369 1.00 97.44 116 GLU A O 1
ATOM 953 N N . ALA A 1 117 ? -5.814 0.361 17.941 1.00 97.19 117 ALA A N 1
ATOM 954 C CA . ALA A 1 117 ? -5.291 -0.693 18.805 1.00 97.19 117 ALA A CA 1
ATOM 955 C C . ALA A 1 117 ? -4.824 -0.148 20.167 1.00 97.19 117 ALA A C 1
ATOM 957 O O . ALA A 1 117 ? -5.069 -0.764 21.209 1.00 97.19 117 ALA A O 1
ATOM 958 N N . LYS A 1 118 ? -4.189 1.034 20.192 1.00 97.69 118 LYS A N 1
ATOM 959 C CA . LYS A 1 118 ? -3.823 1.721 21.442 1.00 97.69 118 LYS A CA 1
ATOM 960 C C . LYS A 1 118 ? -5.054 2.114 22.256 1.00 97.69 118 LYS A C 1
ATOM 962 O O . LYS A 1 118 ? -5.044 1.922 23.472 1.00 97.69 118 LYS A O 1
ATOM 967 N N . ARG A 1 119 ? -6.105 2.626 21.610 1.00 97.75 119 ARG A N 1
ATOM 968 C CA . ARG A 1 119 ? -7.375 2.974 22.264 1.00 97.75 119 ARG A CA 1
ATOM 969 C C . ARG A 1 119 ? -8.028 1.746 22.889 1.00 97.75 119 ARG A C 1
ATOM 971 O O . ARG A 1 119 ? -8.339 1.765 24.075 1.00 97.75 119 ARG A O 1
ATOM 978 N N . VAL A 1 120 ? -8.149 0.657 22.131 1.00 97.56 120 VAL A N 1
ATOM 979 C CA . VAL A 1 120 ? -8.702 -0.614 22.622 1.00 97.56 120 VAL A CA 1
ATOM 980 C C . VAL A 1 120 ? -7.894 -1.141 23.805 1.00 97.56 120 VAL A C 1
ATOM 982 O O . VAL A 1 120 ? -8.473 -1.530 24.817 1.00 97.56 120 VAL A O 1
ATOM 985 N N . ARG A 1 121 ? -6.558 -1.097 23.730 1.00 97.50 121 ARG A N 1
ATOM 986 C CA . ARG A 1 121 ? -5.692 -1.507 24.843 1.00 97.50 121 ARG A CA 1
ATOM 987 C C . ARG A 1 121 ? -5.916 -0.653 26.089 1.00 97.50 121 ARG A C 1
ATOM 989 O O . ARG A 1 121 ? -6.008 -1.210 27.178 1.00 97.50 121 ARG A O 1
ATOM 996 N N . LYS A 1 122 ? -6.019 0.671 25.941 1.00 97.75 122 LYS A N 1
ATOM 997 C CA . LYS A 1 122 ? -6.291 1.582 27.061 1.00 97.75 122 LYS A CA 1
ATOM 998 C C . LYS A 1 122 ? -7.629 1.249 27.721 1.00 97.75 122 LYS A C 1
ATOM 1000 O O . LYS A 1 122 ? -7.660 1.028 28.926 1.00 97.75 122 LYS A O 1
ATOM 1005 N N . ASN A 1 123 ? -8.688 1.119 26.921 1.00 97.12 123 ASN A N 1
ATOM 1006 C CA . ASN A 1 123 ? -10.020 0.765 27.408 1.00 97.12 123 ASN A CA 1
ATOM 1007 C C . ASN A 1 123 ? -9.996 -0.587 28.132 1.00 97.12 123 ASN A C 1
ATOM 1009 O O . ASN A 1 123 ? -10.551 -0.716 29.216 1.00 97.12 123 ASN A O 1
ATOM 1013 N N . LYS A 1 124 ? -9.290 -1.584 27.582 1.00 97.69 124 LYS A N 1
ATOM 1014 C CA . LYS A 1 124 ? -9.132 -2.896 28.221 1.00 97.69 124 LYS A CA 1
ATOM 1015 C C . LYS A 1 124 ? -8.473 -2.788 29.597 1.00 97.69 124 LYS A C 1
ATOM 1017 O O . LYS A 1 124 ? -8.980 -3.373 30.545 1.00 97.69 124 LYS A O 1
ATOM 1022 N N . CYS A 1 125 ? -7.388 -2.024 29.721 1.00 96.06 125 CYS A N 1
ATOM 1023 C CA . CYS A 1 125 ? -6.725 -1.817 31.009 1.00 96.06 125 CYS A CA 1
ATOM 1024 C C . CYS A 1 125 ? -7.622 -1.077 32.017 1.00 96.06 125 CYS A C 1
ATOM 1026 O O . CYS A 1 125 ? -7.615 -1.415 33.198 1.00 96.06 125 CYS A O 1
ATOM 1028 N N . GLU A 1 126 ? -8.413 -0.097 31.567 1.00 96.25 126 GLU A N 1
ATOM 1029 C CA . GLU A 1 126 ? -9.398 0.591 32.415 1.00 96.25 126 GLU A CA 1
ATOM 1030 C C . GLU A 1 126 ? -10.478 -0.383 32.914 1.00 96.25 126 GLU A C 1
ATOM 1032 O O . GLU A 1 126 ? -10.763 -0.420 34.112 1.00 96.25 126 GLU A O 1
ATOM 1037 N N . TYR A 1 127 ? -11.009 -1.242 32.037 1.00 97.00 127 TYR A N 1
ATOM 1038 C CA . TYR A 1 127 ? -11.964 -2.283 32.423 1.00 97.00 127 TYR A CA 1
ATOM 1039 C C . TYR A 1 127 ? -11.357 -3.316 33.376 1.00 97.00 127 TYR A C 1
ATOM 1041 O O . TYR A 1 127 ? -11.995 -3.671 34.362 1.00 97.00 127 TYR A O 1
ATOM 1049 N N . GLU A 1 128 ? -10.128 -3.776 33.130 1.00 96.44 128 GLU A N 1
ATOM 1050 C CA . GLU A 1 128 ? -9.419 -4.707 34.019 1.00 96.44 128 GLU A CA 1
ATOM 1051 C C . GLU A 1 128 ? -9.186 -4.084 35.408 1.00 96.44 128 GLU A C 1
ATOM 1053 O O . GLU A 1 128 ? -9.370 -4.751 36.430 1.00 96.44 128 GLU A O 1
ATOM 1058 N N . SER A 1 129 ? -8.853 -2.790 35.468 1.00 95.62 129 SER A N 1
ATOM 1059 C CA . SER A 1 129 ? -8.711 -2.051 36.726 1.00 95.62 129 SER A CA 1
ATOM 1060 C C . SER A 1 129 ? -10.033 -1.982 37.495 1.00 95.62 129 SER A C 1
ATOM 1062 O O . SER A 1 129 ? -10.075 -2.350 38.672 1.00 95.62 129 SER A O 1
ATOM 1064 N N . MET A 1 130 ? -11.126 -1.594 36.830 1.00 94.12 130 MET A N 1
ATOM 1065 C CA . MET A 1 130 ? -12.457 -1.549 37.446 1.00 94.12 130 MET A CA 1
ATOM 1066 C C . MET A 1 130 ? -12.923 -2.936 37.896 1.00 94.12 130 MET A C 1
ATOM 1068 O O . MET A 1 130 ? -13.397 -3.082 39.018 1.00 94.12 130 MET A O 1
ATOM 1072 N N . ALA A 1 131 ? -12.734 -3.966 37.068 1.00 94.62 131 ALA A N 1
ATOM 1073 C CA . ALA A 1 131 ? -13.080 -5.345 37.404 1.00 94.62 131 ALA A CA 1
ATOM 1074 C C . ALA A 1 131 ? -12.308 -5.840 38.634 1.00 94.62 131 ALA A C 1
ATOM 1076 O O . ALA A 1 131 ? -12.884 -6.482 39.506 1.00 94.62 131 ALA A O 1
ATOM 1077 N N . THR A 1 132 ? -11.024 -5.484 38.753 1.00 93.38 132 THR A N 1
ATOM 1078 C CA . THR A 1 132 ? -10.214 -5.815 39.934 1.00 93.38 132 THR A CA 1
ATOM 1079 C C . THR A 1 132 ? -10.777 -5.172 41.200 1.00 93.38 132 THR A C 1
ATOM 1081 O O . THR A 1 132 ? -10.788 -5.810 42.247 1.00 93.38 132 THR A O 1
ATOM 1084 N N . VAL A 1 133 ? -11.250 -3.923 41.127 1.00 93.06 133 VAL A N 1
ATOM 1085 C CA . VAL A 1 133 ? -11.891 -3.244 42.266 1.00 93.06 133 VAL A CA 1
ATOM 1086 C C . VAL A 1 133 ? -13.240 -3.885 42.596 1.00 93.06 133 VAL A C 1
ATOM 1088 O O . VAL A 1 133 ? -13.495 -4.169 43.762 1.00 93.06 133 VAL A O 1
ATOM 1091 N N . ILE A 1 134 ? -14.072 -4.171 41.592 1.00 90.00 134 ILE A N 1
ATOM 1092 C CA . ILE A 1 134 ? -15.388 -4.801 41.773 1.00 90.00 134 ILE A CA 1
ATOM 1093 C C . ILE A 1 134 ? -15.247 -6.185 42.415 1.00 90.00 134 ILE A C 1
ATOM 1095 O O . ILE A 1 134 ? -15.943 -6.474 43.381 1.00 90.00 134 ILE A O 1
ATOM 1099 N N . ASN A 1 135 ? -14.289 -6.997 41.963 1.00 88.69 135 ASN A N 1
ATOM 1100 C CA . ASN A 1 135 ? -14.045 -8.341 42.495 1.00 88.69 135 ASN A CA 1
ATOM 1101 C C . ASN A 1 135 ? -13.508 -8.358 43.938 1.00 88.69 135 ASN A C 1
ATOM 1103 O O . ASN A 1 135 ? -13.434 -9.426 44.539 1.00 88.69 135 ASN A O 1
ATOM 1107 N N . ARG A 1 136 ? -13.103 -7.211 44.508 1.00 88.25 136 ARG A N 1
ATOM 1108 C CA . ARG A 1 136 ? -12.787 -7.118 45.947 1.00 88.25 136 ARG A CA 1
ATOM 1109 C C . ARG A 1 136 ? -14.042 -7.083 46.814 1.00 88.25 136 ARG A C 1
ATOM 1111 O O . ARG A 1 136 ? -13.951 -7.375 48.003 1.00 88.25 136 ARG A O 1
ATOM 1118 N N . HIS A 1 137 ? -15.176 -6.676 46.254 1.00 84.88 137 HIS A N 1
ATOM 1119 C CA . HIS A 1 137 ? -16.451 -6.680 46.955 1.00 84.88 137 HIS A CA 1
ATOM 1120 C C . HIS A 1 137 ? -17.094 -8.070 46.869 1.00 84.88 137 HIS A C 1
ATOM 1122 O O . HIS A 1 137 ? -16.863 -8.809 45.913 1.00 84.88 137 HIS A O 1
ATOM 1128 N N . SER A 1 138 ? -17.877 -8.432 47.891 1.00 83.19 138 SER A N 1
ATOM 1129 C CA . SER A 1 138 ? -18.624 -9.692 47.918 1.00 83.19 138 SER A CA 1
ATOM 1130 C C . SER A 1 138 ? -19.598 -9.774 46.752 1.00 83.19 138 SER A C 1
ATOM 1132 O O . SER A 1 138 ? -20.074 -8.752 46.245 1.00 83.19 138 SER A O 1
ATOM 1134 N N . ASP A 1 139 ? -19.922 -11.001 46.347 1.00 87.56 139 ASP A N 1
ATOM 1135 C CA . ASP A 1 139 ? -20.887 -11.195 45.281 1.00 87.56 139 ASP A CA 1
ATOM 1136 C C . ASP A 1 139 ? -22.232 -10.564 45.669 1.00 87.56 139 ASP A C 1
ATOM 1138 O O . ASP A 1 139 ? -22.697 -10.613 46.819 1.00 87.56 139 ASP A O 1
ATOM 1142 N N . ARG A 1 140 ? -22.863 -9.927 44.685 1.00 87.81 140 ARG A N 1
ATOM 1143 C CA . ARG A 1 140 ? -24.129 -9.222 44.877 1.00 87.81 140 ARG A CA 1
ATOM 1144 C C . ARG A 1 140 ? -25.206 -10.187 45.356 1.00 87.81 140 ARG A C 1
ATOM 1146 O O . ARG A 1 140 ? -26.032 -9.812 46.185 1.00 87.81 140 ARG A O 1
ATOM 1153 N N . LEU A 1 141 ? -25.195 -11.410 44.831 1.00 87.00 141 LEU A N 1
ATOM 1154 C CA . LEU A 1 141 ? -26.198 -12.422 45.132 1.00 87.00 141 LEU A CA 1
ATOM 1155 C C . LEU A 1 141 ? -26.058 -12.937 46.570 1.00 87.00 141 LEU A C 1
ATOM 1157 O O . LEU A 1 141 ? -27.046 -13.007 47.296 1.00 87.00 141 LEU A O 1
ATOM 1161 N N . GLU A 1 142 ? -24.825 -13.187 47.015 1.00 87.88 142 GLU A N 1
ATOM 1162 C CA . GLU A 1 142 ? -24.530 -13.552 48.405 1.00 87.88 142 GLU A CA 1
ATOM 1163 C C . GLU A 1 142 ? -24.954 -12.443 49.379 1.00 87.88 142 GLU A C 1
ATOM 1165 O O . GLU A 1 142 ? -25.618 -12.702 50.384 1.00 87.88 142 GLU A O 1
ATOM 1170 N N . THR A 1 143 ? -24.646 -11.188 49.042 1.00 89.38 143 THR A N 1
ATOM 1171 C CA . THR A 1 143 ? -25.009 -10.029 49.869 1.00 89.38 143 THR A CA 1
ATOM 1172 C C . THR A 1 143 ? -26.530 -9.853 49.958 1.00 89.38 143 THR A C 1
ATOM 1174 O O . THR A 1 143 ? -27.044 -9.562 51.035 1.00 89.38 143 THR A O 1
ATOM 1177 N N . MET A 1 144 ? -27.265 -10.070 48.860 1.00 91.56 144 MET A N 1
ATOM 1178 C CA . MET A 1 144 ? -28.736 -10.044 48.848 1.00 91.56 144 MET A CA 1
ATOM 1179 C C . MET A 1 144 ? -29.339 -11.150 49.721 1.00 91.56 144 MET A C 1
ATOM 1181 O O . MET A 1 144 ? -30.239 -10.868 50.508 1.00 91.56 144 MET A O 1
ATOM 1185 N N . ASN A 1 145 ? -28.814 -12.377 49.641 1.00 92.56 145 ASN A N 1
ATOM 1186 C CA . ASN A 1 145 ? -29.281 -13.487 50.477 1.00 92.56 145 ASN A CA 1
ATOM 1187 C C . ASN A 1 145 ? -29.069 -13.192 51.968 1.00 92.56 145 ASN A C 1
ATOM 1189 O O . ASN A 1 145 ? -30.000 -13.324 52.759 1.00 92.56 145 ASN A O 1
ATOM 1193 N N . ARG A 1 146 ? -27.878 -12.702 52.342 1.00 91.81 146 ARG A N 1
ATOM 1194 C CA . ARG A 1 146 ? -27.561 -12.289 53.719 1.00 91.81 146 ARG A CA 1
ATOM 1195 C C . ARG A 1 146 ? -28.525 -11.214 54.230 1.00 91.81 146 ARG A C 1
ATOM 1197 O O . ARG A 1 146 ? -28.925 -11.237 55.391 1.00 91.81 146 ARG A O 1
ATOM 1204 N N . LEU A 1 147 ? -28.883 -10.262 53.368 1.00 93.06 147 LEU A N 1
ATOM 1205 C CA . LEU A 1 147 ? -29.807 -9.174 53.690 1.00 93.06 147 LEU A CA 1
ATOM 1206 C C . LEU A 1 147 ? -31.213 -9.721 53.959 1.00 93.06 147 LEU A C 1
ATOM 1208 O O . LEU A 1 147 ? -31.836 -9.344 54.948 1.00 93.06 147 LEU A O 1
ATOM 1212 N N . GLN A 1 148 ? -31.670 -10.667 53.139 1.00 94.62 148 GLN A N 1
ATOM 1213 C CA . GLN A 1 148 ? -32.969 -11.309 53.311 1.00 94.62 148 GLN A CA 1
ATOM 1214 C C . GLN A 1 148 ? -33.034 -12.179 54.578 1.00 94.62 148 GLN A C 1
ATOM 1216 O O . GLN A 1 148 ? -34.021 -12.124 55.310 1.00 94.62 148 GLN A O 1
ATOM 1221 N N . GLU A 1 149 ? -31.965 -12.914 54.896 1.00 95.06 149 GLU A N 1
ATOM 1222 C CA . GLU A 1 149 ? -31.847 -13.651 56.163 1.00 95.06 149 GLU A CA 1
ATOM 1223 C C . GLU A 1 149 ? -31.931 -12.718 57.379 1.00 95.06 149 GLU A C 1
ATOM 1225 O O . GLU A 1 149 ? -32.686 -12.985 58.316 1.00 95.06 149 GLU A O 1
ATOM 1230 N N . LEU A 1 150 ? -31.198 -11.599 57.348 1.00 94.81 150 LEU A N 1
ATOM 1231 C CA . LEU A 1 150 ? -31.225 -10.581 58.401 1.00 94.81 150 LEU A CA 1
ATOM 1232 C C . LEU A 1 150 ? -32.607 -9.928 58.537 1.00 94.81 150 LEU A C 1
ATOM 1234 O O . LEU A 1 150 ? -33.070 -9.708 59.654 1.00 94.81 150 LEU A O 1
ATOM 1238 N N . GLU A 1 151 ? -33.291 -9.632 57.430 1.00 96.00 151 GLU A N 1
ATOM 1239 C CA . GLU A 1 151 ? -34.661 -9.107 57.464 1.00 96.00 151 GLU A CA 1
ATOM 1240 C C . GLU A 1 151 ? -35.632 -10.082 58.136 1.00 96.00 151 GLU A C 1
ATOM 1242 O O . GLU A 1 151 ? -36.464 -9.673 58.952 1.00 96.00 151 GLU A O 1
ATOM 1247 N N . ASP A 1 152 ? -35.524 -11.372 57.827 1.00 95.56 152 ASP A N 1
ATOM 1248 C CA . ASP A 1 152 ? -36.367 -12.394 58.438 1.00 95.56 152 ASP A CA 1
ATOM 1249 C C . ASP A 1 152 ? -36.040 -12.595 59.922 1.00 95.56 152 ASP A C 1
ATOM 1251 O O . ASP A 1 152 ? -36.950 -12.792 60.735 1.00 95.56 152 ASP A O 1
ATOM 1255 N N . GLU A 1 153 ? -34.769 -12.496 60.311 1.00 96.06 153 GLU A N 1
ATOM 1256 C CA . GLU A 1 153 ? -34.358 -12.511 61.716 1.00 96.06 153 GLU A CA 1
ATOM 1257 C C . GLU A 1 153 ? -34.912 -11.300 62.482 1.00 96.06 153 GLU A C 1
ATOM 1259 O O . GLU A 1 153 ? -35.489 -11.464 63.561 1.00 96.06 153 GLU A O 1
ATOM 1264 N N . ILE A 1 154 ? -34.840 -10.097 61.903 1.00 95.38 154 ILE A N 1
ATOM 1265 C CA . ILE A 1 154 ? -35.416 -8.879 62.490 1.00 95.38 154 ILE A CA 1
ATOM 1266 C C . ILE A 1 154 ? -36.923 -9.043 62.701 1.00 95.38 154 ILE A C 1
ATOM 1268 O O . ILE A 1 154 ? -37.421 -8.728 63.786 1.00 95.38 154 ILE A O 1
ATOM 1272 N N . LYS A 1 155 ? -37.654 -9.575 61.712 1.00 96.00 155 LYS A N 1
ATOM 1273 C CA . LYS A 1 155 ? -39.097 -9.841 61.848 1.00 96.00 155 LYS A CA 1
ATOM 1274 C C . LYS A 1 155 ? -39.381 -10.813 62.996 1.00 96.00 155 LYS A C 1
ATOM 1276 O O . LYS A 1 155 ? -40.260 -10.545 63.817 1.00 96.00 155 LYS A O 1
ATOM 1281 N N . ARG A 1 156 ? -38.612 -11.904 63.116 1.00 95.81 156 ARG A N 1
ATOM 1282 C CA . ARG A 1 156 ? -38.756 -12.869 64.225 1.00 95.81 156 ARG A CA 1
ATOM 1283 C C . ARG A 1 156 ? -38.466 -12.233 65.583 1.00 95.81 156 ARG A C 1
ATOM 1285 O O . ARG A 1 156 ? -39.218 -12.452 66.535 1.00 95.81 156 ARG A O 1
ATOM 1292 N N . LEU A 1 157 ? -37.409 -11.430 65.688 1.00 94.88 157 LEU A N 1
ATOM 1293 C CA . LEU A 1 157 ? -37.052 -10.726 66.921 1.00 94.88 157 LEU A CA 1
ATOM 1294 C C . LEU A 1 157 ? -38.115 -9.697 67.317 1.00 94.88 157 LEU A C 1
ATOM 1296 O O . LEU A 1 157 ? -38.470 -9.610 68.492 1.00 94.88 157 LEU A O 1
ATOM 1300 N N . GLN A 1 158 ? -38.679 -8.960 66.357 1.00 95.50 158 GLN A N 1
ATOM 1301 C CA . GLN A 1 158 ? -39.796 -8.043 66.602 1.00 95.50 158 GLN A CA 1
ATOM 1302 C C . GLN A 1 158 ? -41.039 -8.779 67.106 1.00 95.50 158 GLN A C 1
ATOM 1304 O O . GLN A 1 158 ? -41.665 -8.333 68.068 1.00 95.50 158 GLN A O 1
ATOM 1309 N N . GLN A 1 159 ? -41.370 -9.925 66.508 1.00 95.62 159 GLN A N 1
ATOM 1310 C CA . GLN A 1 159 ? -42.494 -10.744 66.951 1.00 95.62 159 GLN A CA 1
ATOM 1311 C C . GLN A 1 159 ? -42.271 -11.276 68.373 1.00 95.62 159 GLN A C 1
ATOM 1313 O O . GLN A 1 159 ? -43.124 -11.103 69.240 1.00 95.62 159 GLN A O 1
ATOM 1318 N N . THR A 1 160 ? -41.074 -11.795 68.654 1.00 95.06 160 THR A N 1
ATOM 1319 C CA . THR A 1 160 ? -40.695 -12.284 69.990 1.00 95.06 160 THR A CA 1
ATOM 1320 C C . THR A 1 160 ? -40.737 -11.164 71.034 1.00 95.06 160 THR A C 1
ATOM 1322 O O . THR A 1 160 ? -41.250 -11.353 72.138 1.00 95.06 160 THR A O 1
ATOM 1325 N N . LYS A 1 161 ? -40.247 -9.967 70.686 1.00 95.00 161 LYS A N 1
ATOM 1326 C CA . LYS A 1 161 ? -40.332 -8.773 71.536 1.00 95.00 161 LYS A CA 1
ATOM 1327 C C . LYS A 1 161 ? -41.786 -8.425 71.851 1.00 95.00 161 LYS A C 1
ATOM 1329 O O . LYS A 1 161 ? -42.107 -8.213 73.018 1.00 95.00 161 LYS A O 1
ATOM 1334 N N . ASN A 1 162 ? -42.656 -8.392 70.842 1.00 95.56 162 ASN A N 1
ATOM 1335 C CA . ASN A 1 162 ? -44.080 -8.111 71.031 1.00 95.56 162 ASN A CA 1
ATOM 1336 C C . ASN A 1 162 ? -44.751 -9.163 71.926 1.00 95.56 162 ASN A C 1
ATOM 1338 O O . ASN A 1 162 ? -45.517 -8.809 72.821 1.00 95.56 162 ASN A O 1
ATOM 1342 N N . ASP A 1 163 ? -44.416 -10.441 71.765 1.00 94.75 163 ASP A N 1
ATOM 1343 C CA . ASP A 1 163 ? -44.946 -11.515 72.608 1.00 94.75 163 ASP A CA 1
ATOM 1344 C C . ASP A 1 163 ? -44.517 -11.378 74.075 1.00 94.75 163 ASP A C 1
ATOM 1346 O O . ASP A 1 163 ? -45.327 -11.574 74.988 1.00 94.75 163 ASP A O 1
ATOM 1350 N N . ILE A 1 164 ? -43.257 -11.012 74.325 1.00 94.81 164 ILE A N 1
ATOM 1351 C CA . ILE A 1 164 ? -42.748 -10.747 75.678 1.00 94.81 164 ILE A CA 1
ATOM 1352 C C . ILE A 1 164 ? -43.425 -9.508 76.272 1.00 94.81 164 ILE A C 1
ATOM 1354 O O . ILE A 1 164 ? -43.871 -9.560 77.418 1.00 94.81 164 ILE A O 1
ATOM 1358 N N . GLN A 1 165 ? -43.562 -8.429 75.498 1.00 93.88 165 GLN A N 1
ATOM 1359 C CA . GLN A 1 165 ? -44.258 -7.207 75.910 1.00 93.88 165 GLN A CA 1
ATOM 1360 C C . GLN A 1 165 ? -45.702 -7.522 76.336 1.00 93.88 165 GLN A C 1
ATOM 1362 O O . GLN A 1 165 ? -46.127 -7.143 77.427 1.00 93.88 165 GLN A O 1
ATOM 1367 N N . ASN A 1 166 ? -46.420 -8.311 75.530 1.00 94.06 166 ASN A N 1
ATOM 1368 C CA . ASN A 1 166 ? -47.784 -8.753 75.814 1.00 94.06 166 ASN A CA 1
ATOM 1369 C C . ASN A 1 166 ? -47.863 -9.620 77.080 1.00 94.06 166 ASN A C 1
ATOM 1371 O O . ASN A 1 166 ? -48.778 -9.465 77.893 1.00 94.06 166 ASN A O 1
ATOM 1375 N N . LYS A 1 167 ? -46.910 -10.544 77.275 1.00 95.12 167 LYS A N 1
ATOM 1376 C CA . LYS A 1 167 ? -46.822 -11.350 78.505 1.00 95.12 167 LYS A CA 1
ATOM 1377 C C . LYS A 1 167 ? -46.579 -10.467 79.727 1.00 95.12 167 LYS A C 1
ATOM 1379 O O . LYS A 1 167 ? -47.250 -10.651 80.740 1.00 95.12 167 LYS A O 1
ATOM 1384 N N . LEU A 1 168 ? -45.664 -9.506 79.632 1.00 94.88 168 LEU A N 1
ATOM 1385 C CA . LEU A 1 168 ? -45.342 -8.584 80.717 1.00 94.88 168 LEU A CA 1
ATOM 1386 C C . LEU A 1 168 ? -46.542 -7.702 81.072 1.00 94.88 168 LEU A C 1
ATOM 1388 O O . LEU A 1 168 ? -46.861 -7.549 82.248 1.00 94.88 168 LEU A O 1
ATOM 1392 N N . GLU A 1 169 ? -47.273 -7.204 80.077 1.00 94.19 169 GLU A N 1
ATOM 1393 C CA . GLU A 1 169 ? -48.486 -6.420 80.303 1.00 94.19 169 GLU A CA 1
ATOM 1394 C C . GLU A 1 169 ? -49.595 -7.250 80.970 1.00 94.19 169 GLU A C 1
ATOM 1396 O O . GLU A 1 169 ? -50.230 -6.783 81.918 1.00 94.19 169 GLU A O 1
ATOM 1401 N N . LYS A 1 170 ? -49.785 -8.514 80.555 1.00 94.06 170 LYS A N 1
ATOM 1402 C CA . LYS A 1 170 ? -50.695 -9.452 81.238 1.00 94.06 170 LYS A CA 1
ATOM 1403 C C . LYS A 1 170 ? -50.293 -9.666 82.698 1.00 94.06 170 LYS A C 1
ATOM 1405 O O . LYS A 1 170 ? -51.155 -9.602 83.570 1.00 94.06 170 LYS A O 1
ATOM 1410 N N . ARG A 1 171 ? -49.002 -9.883 82.982 1.00 92.31 171 ARG A N 1
ATOM 1411 C CA . ARG A 1 171 ? -48.498 -10.019 84.361 1.00 92.31 171 ARG A CA 1
ATOM 1412 C C . ARG A 1 171 ? -48.697 -8.737 85.170 1.00 92.31 171 ARG A C 1
ATOM 1414 O O . ARG A 1 171 ? -49.114 -8.825 86.317 1.00 92.31 171 ARG A O 1
ATOM 1421 N N . ARG A 1 172 ? -48.484 -7.557 84.575 1.00 92.06 172 ARG A N 1
ATOM 1422 C CA . ARG A 1 172 ? -48.740 -6.258 85.221 1.00 92.06 172 ARG A CA 1
ATOM 1423 C C . ARG A 1 172 ? -50.215 -6.092 85.593 1.00 92.06 172 ARG A C 1
ATOM 1425 O O . ARG A 1 172 ? -50.509 -5.690 86.714 1.00 92.06 172 ARG A O 1
ATOM 1432 N N . LYS A 1 173 ? -51.131 -6.458 84.687 1.00 93.00 173 LYS A N 1
ATOM 1433 C CA . LYS A 1 173 ? -52.583 -6.462 84.945 1.00 93.00 173 LYS A CA 1
ATOM 1434 C C . LYS A 1 173 ? -52.951 -7.438 86.069 1.00 93.00 173 LYS A C 1
ATOM 1436 O O . LYS A 1 173 ? -53.678 -7.060 86.977 1.00 93.00 173 LYS A O 1
ATOM 1441 N N . GLN A 1 174 ? -52.401 -8.657 86.059 1.00 91.69 174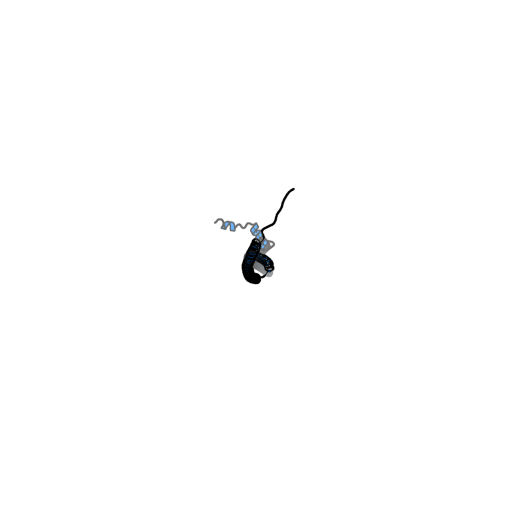 GLN A N 1
ATOM 1442 C CA . GLN A 1 174 ? -52.593 -9.638 87.141 1.00 91.69 174 GLN A CA 1
ATOM 1443 C C . GLN A 1 174 ? -52.095 -9.112 88.496 1.00 91.69 174 GLN A C 1
ATOM 1445 O O . GLN A 1 174 ? -52.797 -9.243 89.493 1.00 91.69 174 GLN A O 1
ATOM 1450 N N . PHE A 1 175 ? -50.921 -8.473 88.529 1.00 92.44 175 PHE A N 1
ATOM 1451 C CA . PHE A 1 175 ? -50.381 -7.852 89.741 1.00 92.44 175 PHE A CA 1
ATOM 1452 C C . PHE A 1 175 ? -51.252 -6.702 90.250 1.00 92.44 175 PHE A C 1
ATOM 1454 O O . PHE A 1 175 ? -51.462 -6.610 91.452 1.00 92.44 175 PHE A O 1
ATOM 1461 N N . GLN A 1 176 ? -51.791 -5.852 89.369 1.00 91.12 176 GLN A N 1
ATOM 1462 C CA . GLN A 1 176 ? -52.736 -4.802 89.773 1.00 91.12 176 GLN A CA 1
ATOM 1463 C C . GLN A 1 176 ? -54.008 -5.379 90.398 1.00 91.12 176 GLN A C 1
ATOM 1465 O O . GLN A 1 176 ? -54.473 -4.847 91.400 1.00 91.12 176 GLN A O 1
ATOM 1470 N N . VAL A 1 177 ? -54.547 -6.472 89.847 1.00 92.69 177 VAL A N 1
ATOM 1471 C CA . VAL A 1 177 ? -55.706 -7.164 90.435 1.00 92.69 177 VAL A CA 1
ATOM 1472 C C . VAL A 1 177 ? -55.361 -7.726 91.815 1.00 92.69 177 VAL A C 1
ATOM 1474 O O . VAL A 1 177 ? -56.121 -7.519 92.755 1.00 92.69 177 VAL A O 1
ATOM 1477 N N . LEU A 1 178 ? -54.203 -8.380 91.961 1.00 90.69 178 LEU A N 1
ATOM 1478 C CA . LEU A 1 178 ? -53.741 -8.891 93.255 1.00 90.69 178 LEU A CA 1
ATOM 1479 C C . LEU A 1 178 ? -53.545 -7.764 94.278 1.00 90.69 178 LEU A C 1
ATOM 1481 O O . LEU A 1 178 ? -53.958 -7.904 95.422 1.00 90.69 178 LEU A O 1
ATOM 1485 N N . LEU A 1 179 ? -52.948 -6.643 93.865 1.00 89.50 179 LEU A N 1
ATOM 1486 C CA . LEU A 1 179 ? -52.742 -5.476 94.721 1.00 89.50 179 LEU A CA 1
ATOM 1487 C C . LEU A 1 179 ? -54.079 -4.853 95.143 1.00 89.50 179 LEU A C 1
ATOM 1489 O O . LEU A 1 179 ? -54.235 -4.480 96.299 1.00 89.50 179 LEU A O 1
ATOM 1493 N N . GLY A 1 180 ? -55.056 -4.796 94.232 1.00 88.81 180 GLY A N 1
ATOM 1494 C CA . GLY A 1 180 ? -56.422 -4.368 94.533 1.00 88.81 180 GLY A CA 1
ATOM 1495 C C . GLY A 1 180 ? -57.112 -5.285 95.544 1.00 88.81 180 GLY A C 1
ATOM 1496 O O . GLY A 1 180 ? -57.670 -4.793 96.517 1.00 88.81 180 GLY A O 1
ATOM 1497 N N . ALA A 1 181 ? -57.007 -6.606 95.374 1.00 87.25 181 ALA A N 1
ATOM 1498 C CA . ALA A 1 181 ? -57.543 -7.578 96.327 1.00 87.25 181 ALA A CA 1
ATOM 1499 C C . ALA A 1 181 ? -56.844 -7.500 97.697 1.00 87.25 181 ALA A C 1
ATOM 1501 O O . ALA A 1 181 ? -57.501 -7.556 98.730 1.00 87.25 181 ALA A O 1
ATOM 1502 N N . ALA A 1 182 ? -55.520 -7.314 97.726 1.00 85.44 182 ALA A N 1
ATOM 1503 C CA . ALA A 1 182 ? -54.769 -7.109 98.964 1.00 85.44 182 ALA A CA 1
ATOM 1504 C C . ALA A 1 182 ? -55.148 -5.792 99.660 1.00 85.44 182 ALA A C 1
ATOM 1506 O O . ALA A 1 182 ? -55.192 -5.736 100.886 1.00 85.44 182 ALA A O 1
ATOM 1507 N N . HIS A 1 183 ? -55.432 -4.732 98.899 1.00 83.81 183 HIS A N 1
ATOM 1508 C CA . HIS A 1 183 ? -55.914 -3.471 99.454 1.00 83.81 183 HIS A CA 1
ATOM 1509 C C . HIS A 1 183 ? -57.334 -3.608 100.012 1.00 83.81 183 HIS A C 1
ATOM 1511 O O . HIS A 1 183 ? -57.590 -3.126 101.105 1.00 83.81 183 HIS A O 1
ATOM 1517 N N . GLN A 1 184 ? -58.219 -4.334 99.323 1.00 82.69 184 GLN A N 1
ATOM 1518 C CA . GLN A 1 184 ? -59.555 -4.670 99.826 1.00 82.69 184 GLN A CA 1
ATOM 1519 C C . GLN A 1 184 ? -59.491 -5.511 101.104 1.00 82.69 184 GLN A C 1
ATOM 1521 O O . GLN A 1 184 ? -60.211 -5.222 102.047 1.00 82.69 184 GLN A O 1
ATOM 1526 N N . LEU A 1 185 ? -58.605 -6.509 101.173 1.00 80.75 185 LEU A N 1
ATOM 1527 C CA . LEU A 1 185 ? -58.395 -7.293 102.394 1.00 80.75 185 LEU A CA 1
ATOM 1528 C C . LEU A 1 185 ? -57.846 -6.440 103.541 1.00 80.75 185 LEU A C 1
ATOM 1530 O O . LEU A 1 185 ? -58.330 -6.574 104.655 1.00 80.75 185 LEU A O 1
ATOM 1534 N N . ASN A 1 186 ? -56.886 -5.543 103.284 1.00 78.69 186 ASN A N 1
ATOM 1535 C CA . ASN A 1 186 ? -56.432 -4.582 104.299 1.00 78.69 186 ASN A CA 1
ATOM 1536 C C . ASN A 1 186 ? -57.548 -3.624 104.721 1.00 78.69 186 ASN A C 1
ATOM 1538 O O . ASN A 1 186 ? -57.613 -3.245 105.880 1.00 78.69 186 ASN A O 1
ATOM 1542 N N . GLN A 1 187 ? -58.418 -3.219 103.797 1.00 80.38 187 GLN A N 1
ATOM 1543 C CA . GLN A 1 187 ? -59.561 -2.377 104.119 1.00 80.38 187 GLN A CA 1
ATOM 1544 C C . GLN A 1 187 ? -60.565 -3.124 105.004 1.00 80.38 187 GLN A C 1
ATOM 1546 O O . GLN A 1 187 ? -60.996 -2.557 105.996 1.00 80.38 187 GLN A O 1
ATOM 1551 N N . ILE A 1 188 ? -60.863 -4.392 104.705 1.00 78.38 188 ILE A N 1
ATOM 1552 C CA . ILE A 1 188 ? -61.706 -5.253 105.549 1.00 78.38 188 ILE A CA 1
ATOM 1553 C C . ILE A 1 188 ? -61.063 -5.453 106.928 1.00 78.38 188 ILE A C 1
ATOM 1555 O O . ILE A 1 188 ? -61.744 -5.293 107.927 1.00 78.38 188 ILE A O 1
ATOM 1559 N N . LEU A 1 189 ? -59.755 -5.722 106.998 1.00 74.06 189 LEU A N 1
ATOM 1560 C CA . LEU A 1 189 ? -59.015 -5.838 108.264 1.00 74.06 189 LEU A CA 1
ATOM 1561 C C . LEU A 1 189 ? -59.042 -4.539 109.079 1.00 74.06 189 LEU A C 1
ATOM 1563 O O . LEU A 1 189 ? -59.289 -4.583 110.274 1.00 74.06 189 LEU A O 1
ATOM 1567 N N . ASN A 1 190 ? -58.833 -3.382 108.447 1.00 72.06 190 ASN A N 1
ATOM 1568 C CA . ASN A 1 190 ? -58.925 -2.084 109.120 1.00 72.06 190 ASN A CA 1
ATOM 1569 C C . ASN A 1 190 ? -60.368 -1.762 109.549 1.00 72.06 190 ASN A C 1
ATOM 1571 O O . ASN A 1 190 ? -60.574 -1.121 110.577 1.00 72.06 190 ASN A O 1
ATOM 1575 N N . GLU A 1 191 ? -61.370 -2.182 108.771 1.00 65.88 191 GLU A N 1
ATOM 1576 C CA . GLU A 1 191 ? -62.783 -2.081 109.143 1.00 65.88 191 GLU A CA 1
ATOM 1577 C C . GLU A 1 191 ? -63.092 -3.005 110.340 1.00 65.88 191 GLU A C 1
ATOM 1579 O O . GLU A 1 191 ? -63.725 -2.549 111.285 1.00 65.88 191 GLU A O 1
ATOM 1584 N N . GLU A 1 192 ? -62.563 -4.231 110.391 1.00 58.38 192 GLU A N 1
ATOM 1585 C CA . GLU A 1 192 ? -62.673 -5.153 111.538 1.00 58.38 192 GLU A CA 1
ATOM 1586 C C . GLU A 1 192 ? -61.943 -4.629 112.794 1.00 58.38 192 GLU A C 1
ATOM 1588 O O . GLU A 1 192 ? -62.511 -4.641 113.885 1.00 58.38 192 GLU A O 1
ATOM 1593 N N . GLU A 1 193 ? -60.742 -4.060 112.652 1.00 55.94 193 GLU A N 1
ATOM 1594 C CA . GLU A 1 193 ? -59.968 -3.449 113.748 1.00 55.94 193 GLU A CA 1
ATOM 1595 C C . GLU A 1 193 ? -60.651 -2.169 114.288 1.00 55.94 193 GLU A C 1
ATOM 1597 O O . GLU A 1 193 ? -60.604 -1.866 115.486 1.00 55.94 193 GLU A O 1
ATOM 1602 N N . SER A 1 194 ? -61.380 -1.444 113.428 1.00 52.38 194 SER A N 1
ATOM 1603 C CA . SER A 1 194 ? -62.229 -0.313 113.833 1.00 52.38 194 SER A CA 1
ATOM 1604 C C . SER A 1 194 ? -63.517 -0.735 114.555 1.00 52.38 194 SER A C 1
ATOM 1606 O O . SER A 1 194 ? -64.047 0.043 115.350 1.00 52.38 194 SER A O 1
ATOM 1608 N N . VAL A 1 195 ? -63.999 -1.965 114.331 1.00 52.44 195 VAL A N 1
ATOM 1609 C CA . VAL A 1 195 ? -65.165 -2.540 115.023 1.00 52.44 195 VAL A CA 1
ATOM 1610 C C . VAL A 1 195 ? -64.759 -3.111 116.389 1.00 52.44 195 VAL A C 1
ATOM 1612 O O . VAL A 1 195 ? -65.464 -2.866 117.365 1.00 52.44 195 VAL A O 1
ATOM 1615 N N . GLU A 1 196 ? -63.587 -3.745 116.518 1.00 46.03 196 GLU A N 1
ATOM 1616 C CA . GLU A 1 196 ? -63.060 -4.186 117.826 1.00 46.03 196 GLU A CA 1
ATOM 1617 C C . GLU A 1 196 ? -62.674 -3.012 118.746 1.00 46.03 196 GLU A C 1
ATOM 1619 O O . GLU A 1 196 ? -62.841 -3.090 119.964 1.00 46.03 196 GLU A O 1
ATOM 1624 N N . SER A 1 197 ? -62.241 -1.879 118.182 1.00 41.06 197 SER A N 1
ATOM 1625 C CA . SER A 1 197 ? -61.929 -0.664 118.955 1.00 41.06 197 SER A CA 1
ATOM 1626 C C . SER A 1 197 ? -63.169 0.045 119.523 1.00 41.06 197 SER A C 1
ATOM 1628 O O . SER A 1 197 ? -63.046 0.833 120.462 1.00 41.06 197 SER A O 1
ATOM 1630 N N . ASN A 1 198 ? -64.362 -0.215 118.976 1.00 40.88 198 ASN A N 1
ATOM 1631 C CA . ASN A 1 198 ? -65.596 0.470 119.372 1.00 40.88 198 ASN A CA 1
ATOM 1632 C C . ASN A 1 198 ? -66.439 -0.316 120.397 1.00 40.88 198 ASN A C 1
ATOM 1634 O O . ASN A 1 198 ? -67.336 0.266 121.001 1.00 40.88 198 ASN A O 1
ATOM 1638 N N . ASP A 1 199 ? -66.123 -1.593 120.651 1.00 38.97 199 ASP A N 1
ATOM 1639 C CA . ASP A 1 199 ? -66.859 -2.454 121.596 1.00 38.97 199 ASP A CA 1
ATOM 1640 C C . ASP A 1 199 ? -66.224 -2.546 123.005 1.00 38.97 199 ASP A C 1
ATOM 1642 O O . ASP A 1 199 ? -66.792 -3.163 123.907 1.00 38.97 199 ASP A O 1
ATOM 1646 N N . MET A 1 200 ? -65.089 -1.875 123.259 1.00 41.69 200 MET A N 1
ATOM 1647 C CA . MET A 1 200 ? -64.500 -1.752 124.610 1.00 41.69 200 MET A CA 1
ATOM 1648 C C . MET A 1 200 ? -64.875 -0.459 125.365 1.00 41.69 200 MET A C 1
ATOM 1650 O O . MET A 1 200 ? -64.540 -0.325 126.542 1.00 41.69 200 MET A O 1
ATOM 1654 N N . ILE A 1 201 ? -65.616 0.475 124.752 1.00 42.84 201 ILE A N 1
ATOM 1655 C CA . ILE A 1 201 ? -66.027 1.755 125.369 1.00 42.84 201 ILE A CA 1
ATOM 1656 C C . ILE A 1 201 ? -67.543 1.761 125.620 1.00 42.84 201 ILE A C 1
ATOM 1658 O O . ILE A 1 201 ? -68.276 2.590 125.090 1.00 42.84 201 ILE A O 1
ATOM 1662 N N . ALA A 1 202 ? -68.053 0.812 126.408 1.00 42.22 202 ALA A N 1
ATOM 1663 C CA . ALA A 1 202 ? -69.461 0.860 126.812 1.00 42.22 202 ALA A CA 1
ATOM 1664 C C . ALA A 1 202 ? -69.798 0.231 128.171 1.00 42.22 202 ALA A C 1
ATOM 1666 O O . ALA A 1 202 ? -70.979 0.131 128.463 1.00 42.22 202 ALA A O 1
ATOM 1667 N N . VAL A 1 203 ? -68.854 -0.183 129.032 1.00 44.53 203 VAL A N 1
ATOM 1668 C CA . VAL A 1 203 ? -69.213 -0.617 130.404 1.00 44.53 203 VAL A CA 1
ATOM 1669 C C . VAL A 1 203 ? -68.047 -0.454 131.397 1.00 44.53 203 VAL A C 1
ATOM 1671 O O . VAL A 1 203 ? -67.354 -1.420 131.687 1.00 44.53 203 VAL A O 1
ATOM 1674 N N . ALA A 1 204 ? -67.829 0.754 131.931 1.00 37.31 204 ALA A N 1
ATOM 1675 C CA . ALA A 1 204 ? -67.342 0.986 133.306 1.00 37.31 204 ALA A CA 1
ATOM 1676 C C . ALA A 1 204 ? -67.200 2.496 133.567 1.00 37.31 204 ALA A C 1
ATOM 1678 O O . ALA A 1 204 ? -66.149 3.096 133.356 1.00 37.31 204 ALA A O 1
ATOM 1679 N N . ASP A 1 205 ? -68.298 3.094 134.018 1.00 33.91 205 ASP A N 1
ATOM 1680 C CA . ASP A 1 205 ? -68.337 4.400 134.671 1.00 33.91 205 ASP A CA 1
ATOM 1681 C C . ASP A 1 205 ? -67.928 4.257 136.154 1.00 33.91 205 ASP A C 1
ATOM 1683 O O . ASP A 1 205 ? -68.314 3.287 136.812 1.00 33.91 205 ASP A O 1
ATOM 1687 N N . GLY A 1 206 ? -67.193 5.249 136.669 1.00 37.34 206 GLY A N 1
ATOM 1688 C CA . GLY A 1 206 ? -67.142 5.583 138.096 1.00 37.34 206 GLY A CA 1
ATOM 1689 C C . GLY A 1 206 ? -65.848 5.283 138.865 1.00 37.34 206 GLY A C 1
ATOM 1690 O O . GLY A 1 206 ? -65.732 4.223 139.468 1.00 37.34 206 GLY A O 1
ATOM 1691 N N . SER A 1 207 ? -64.951 6.276 138.986 1.00 35.22 207 SER A N 1
ATOM 1692 C CA . SER A 1 207 ? -64.597 6.876 140.294 1.00 35.22 207 SER A CA 1
ATOM 1693 C C . SER A 1 207 ? -63.474 7.933 140.204 1.00 35.22 207 SER A C 1
ATOM 1695 O O . SER A 1 207 ? -62.313 7.595 140.008 1.00 35.22 207 SER A O 1
ATOM 1697 N N . ASP A 1 208 ? -63.866 9.184 140.458 1.00 37.44 208 ASP A N 1
ATOM 1698 C CA . ASP A 1 208 ? -63.357 10.055 141.536 1.00 37.44 208 ASP A CA 1
ATOM 1699 C C . ASP A 1 208 ? -61.928 10.664 141.481 1.00 37.44 208 ASP A C 1
ATOM 1701 O O . ASP A 1 208 ? -60.925 9.955 141.475 1.00 37.44 208 ASP A O 1
ATOM 1705 N N . LYS A 1 209 ? -61.910 12.004 141.663 1.00 41.47 209 LYS A N 1
ATOM 1706 C CA . LYS A 1 209 ? -60.836 12.897 142.180 1.00 41.47 209 LYS A CA 1
ATOM 1707 C C . LYS A 1 209 ? -59.592 13.152 141.322 1.00 41.47 209 LYS A C 1
ATOM 1709 O O . LYS A 1 209 ? -59.125 12.288 140.605 1.00 41.47 209 LYS A O 1
ATOM 1714 N N . MET A 1 210 ? -58.870 14.260 141.464 1.00 44.41 210 MET A N 1
ATOM 1715 C CA . MET A 1 210 ? -59.053 15.666 141.871 1.00 44.41 210 MET A CA 1
ATOM 1716 C C . MET A 1 210 ? -57.637 16.258 141.685 1.00 44.41 210 MET A C 1
ATOM 1718 O O . MET A 1 210 ? -56.662 15.543 141.901 1.00 44.41 210 MET A O 1
ATOM 1722 N N . ASP A 1 211 ? -57.556 17.545 141.361 1.00 40.66 211 ASP A N 1
ATOM 1723 C CA . ASP A 1 211 ? -56.437 18.462 141.636 1.00 40.66 211 ASP A CA 1
ATOM 1724 C C . ASP A 1 211 ? -55.062 18.325 140.935 1.00 40.66 211 ASP A C 1
ATOM 1726 O O . ASP A 1 211 ? -54.321 17.370 141.123 1.00 40.66 211 ASP A O 1
ATOM 1730 N N . THR A 1 212 ? -54.727 19.422 140.223 1.00 47.97 212 THR A N 1
ATOM 1731 C CA . THR A 1 212 ? -53.465 20.216 140.219 1.00 47.97 212 THR A CA 1
ATOM 1732 C C . THR A 1 212 ? -52.129 19.465 140.091 1.00 47.97 212 THR A C 1
ATOM 1734 O O . THR A 1 212 ? -51.843 18.561 140.861 1.00 47.97 212 THR A O 1
ATOM 1737 N N . ASN A 1 213 ? -51.173 19.847 139.242 1.00 40.59 213 ASN A N 1
ATOM 1738 C CA . ASN A 1 213 ? -50.653 21.181 138.918 1.00 40.59 213 ASN A CA 1
ATOM 1739 C C . ASN A 1 213 ? -49.701 21.049 137.713 1.00 40.59 213 ASN A C 1
ATOM 1741 O O . ASN A 1 213 ? -49.068 19.972 137.610 1.00 40.59 213 ASN A O 1
#

InterPro domains:
  IPR008501 THO complex subunit 7/Mft1 [PF05615] (13-147)

Sequence (213 aa):
MSDKLKLLQLNDDEVMRRKLLLDGDGVGDDRRLTIGLKQFIKWCLTDDETPDERVLNYEKILLTLSQCELSMTKSEQTLRMISQEMENYENLYKKIDKSITDCQQKLIKCKEELMEAKRVRKNKCEYESMATVINRHSDRLETMNRLQELEDEIKRLQQTKNDIQNKLEKRRKQFQVLLGAAHQLNQILNEEESVESNDMIAVADGSDKMDTN

Organism: NCBI:txid1979941

pLDDT: mean 82.31, std 18.05, range [33.91, 98.25]

Secondary structure (DSSP, 8-state):
-HHHHHTS---HHHHHHHHHHHHSSSSHHHHHHHHHHHHHHHHHH--S--HHHHHHHHHHHHHHHHHHHHHHHHHHHHHHHHHHHHHHHHHHHHHHHHHHHHHHHHHHHHHHHHHHHHHHHHHHHHHHHHHHHHTTSPPHHHHHHHHHHHHHHHHHHHHHHHHHHHHHHHHHHHHHHHHHHHHHHHHHHHHHHHHHTTSSSSS----------

Foldseek 3Di:
DVVVVVVPCPPVVNVQVVLCVLPVNSCVLVVLVVVLVVLVVCLVPDPPDDPVVSVVSVVVSVVSVVVSVVSVVVSVVVVVVVVVVVVVVVVVVVVVVVVVVVVVVVVVVVVVVVVVVVVVVVVVVVVVVVVVVVVVDDDPVVVVVVVVVVVVVVVVVVVVVVVVVVVVVVVVVVVVVVVVVVVVVVVVVVVVVVVVVVVVPDDDDDDDDDDDD